Protein AF-0000000084930294 (afdb_homodimer)

Secondary structure (DSSP, 8-state):
--HHHHHHHHHHHHHHHHHHHHH-TT--HHHHHHHTTS-HHHHHHH-SSHHHHHHHHHHHHHHHHHHHHHHHHT-S-HHHHHHHHHHHHHHHHTSSTTHHHHHHHHTT-TTSHHHHHHHHHHHHHHHHHHHHHHTT-S-TT--HHHHHHHHHHHHHHHHH-TT-TTHHHHHHHHHHH-S--/--HHHHHHHHHHHHHHHHHHHHH-TT--HHHHHHHTTS-HHHHHHH-SSHHHHHHHHHHHHHHHHHHHHHHHTT-S-HHHHHHHHHHHHHHHHTSSTTHHHHHHHHTT-TTSHHHHHHHHHHHHHHHHHHHHHHTT-S-TT--HHHHHHHHHHHHHHHHH-TT-TTHHHHHHHHHHH-S--

Foldseek 3Di:
DPPVLVLLLVLLLVLQLVQQLVPFLPGDSQVSCVSSVHGSVSVCVNPVDSVSSVVVNLLVLLVVLLVLLVVLLPDPQLVVSLLVSLVSLLVSCLSGPPSLVVCLVCLPPCPDPSNVSCVSVQVSNVSSVVVCVVVVNDDPPDHSSVSSNVSSVLSNVCVVPVVDPCSSVVSSVCVVVDDDD/DPPVLVLLLVLLLVLQLVQQLVPFLPGDSQVSCVSSVHGSVSVCVNPVDSVSSVVVNLLVLLVVLLVLLVVLLPDPQLVVSLLVSLVSLLVSCSSGPPSLVVCLVCLPPCPDPSNVSCVSVQVSNVSSVVVCVVVVNDDPPDHSSVSSNVSSVLSNVCVVVVVDPCSSVVSSVCVVVDDDD

Organism: Streptomyces venezuelae (strain ATCC 10712 / CBS 650.69 / DSM 40230 / JCM 4526 / NBRC 13096 / PD 04745) (NCBI:txid953739)

Nearest PDB structures (foldseek):
  2rek-assembly1_B-2  TM=8.440E-01  e=1.410E-10  Streptomyces coelicolor A3(2)
  2rek-assembly1_A  TM=8.137E-01  e=3.028E-10  Streptomyces coelicolor A3(2)
  5ovy-assembly1_A  TM=8.316E-01  e=4.760E-07  Mycobacteroides abscessus 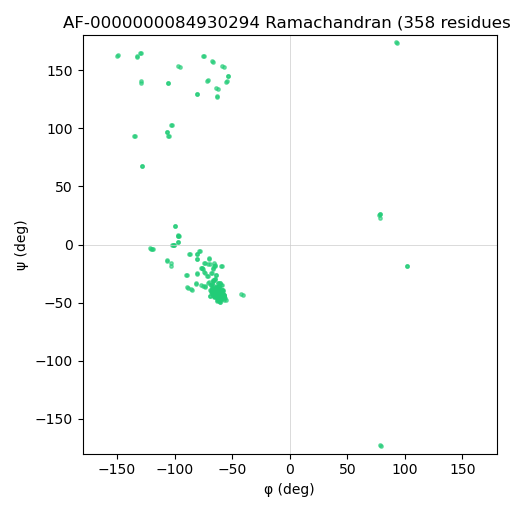ATCC 19977
  2q24-assembly1_B  TM=7.542E-01  e=3.931E-07  Streptomyces coelicolor A3(2)
  2qwt-assembly1_A  TM=7.162E-01  e=1.730E-06  Mycolicibacterium vanbaalenii PYR-1

Radius of gyration: 23.29 Å; Cα contacts (8 Å, |Δi|>4): 435; chains: 2; bounding box: 54×66×54 Å

pLDDT: mean 92.52, std 5.7, range [59.5, 98.19]

Sequence (362 aa):
MRADARRNHERLLTEARATFAAQGADAPLEEIARRAGVGIGTLYRHFPTRAELLNAVFQEALTELLDRSGELAEAAEPCRALVEWLRALVAHAGEYRGLAHALMSASYDRSSALAQCSEPLRAAGERLLGRAREAGQVRADVSIGDLMQLTNAIALAAEQCPEDEELADRLLALTLRGIKDMRADARRNHERLLTEARATFAAQGADAPLEEIARRAGVGIGTLYRHFPTRAELLNAVFQEALTELLDRSGELAEAAEPCRALVEWLRALVAHAGEYRGLAHALMSASYDRSSALAQCSEPLRAAGERLLGRAREAGQVRADVSIGDLMQLTNAIALAAEQCPEDEELADRLLALTLRGIKD

Solvent-accessible surface area (backbone atoms only — not comparable to full-atom values): 18656 Å² total; per-residue (Å²): 127,58,73,67,53,53,51,49,51,51,37,38,45,55,33,38,43,54,43,20,51,74,61,22,70,78,46,62,65,60,56,30,19,51,74,43,71,44,53,58,66,58,46,38,72,78,30,77,40,71,68,53,43,52,49,50,42,48,50,52,54,47,51,55,50,49,55,49,46,59,56,37,64,68,44,91,51,37,54,61,29,39,52,52,50,49,54,49,49,23,52,58,28,47,48,29,60,64,43,11,57,53,49,45,42,19,69,78,33,72,84,33,67,68,25,54,69,42,44,64,52,50,53,48,43,44,53,29,50,49,48,11,36,73,69,68,52,34,45,87,84,68,48,60,68,57,53,52,44,49,32,19,26,39,21,40,51,29,65,53,35,72,87,44,84,56,45,43,58,52,51,49,49,39,31,46,53,20,43,44,122,128,57,72,67,52,53,52,50,52,51,38,38,43,56,33,38,45,54,44,20,51,74,61,20,70,78,46,62,63,58,57,30,18,51,74,44,71,44,54,58,66,58,45,40,73,78,31,77,40,70,66,52,43,53,50,50,41,49,50,52,54,48,51,54,50,49,54,49,44,60,56,38,65,68,44,89,52,36,55,60,31,38,52,52,48,50,54,50,47,23,51,58,27,49,48,30,61,64,44,11,57,52,48,44,45,19,70,78,33,72,84,33,68,68,25,54,68,41,44,66,53,51,53,48,43,45,52,28,50,48,48,12,38,73,71,69,53,34,46,88,86,68,48,60,67,57,52,52,46,48,32,20,26,38,21,41,51,29,65,53,35,73,89,44,82,55,46,42,60,51,52,50,50,41,30,47,53,20,44,46,123

InterPro domains:
  IPR001647 DNA-binding HTH domain, TetR-type [PF00440] (12-57)
  IPR001647 DNA-binding HTH domain, TetR-type [PR00455] (12-25)
  IPR001647 DNA-binding HTH domain, TetR-type [PR00455] (32-55)
  IPR001647 DNA-binding HTH domain, TetR-type [PS50977] (6-65)
  IPR009057 Homedomain-like superfamily [SSF46689] (1-71)
  IPR036271 Tetracyclin repressor-like, C-terminal domain superfamily [SSF48498] (77-180)
  IPR049445 Transcriptional regulator SbtR-like, C-terminal domain [PF21597] (77-180)
  IPR050109 HTH-type, TetR-like transcriptional regulator [PTHR30055] (3-161)

Structure (mmCIF, N/CA/C/O backbone):
data_AF-0000000084930294-model_v1
#
loop_
_entity.id
_entity.type
_entity.pdbx_description
1 polymer 'Transcriptional regulator, TetR family'
#
loop_
_atom_site.group_PDB
_atom_site.id
_atom_site.type_symbol
_atom_site.label_atom_id
_atom_site.label_alt_id
_atom_site.label_comp_id
_atom_site.label_asym_id
_atom_site.label_entity_id
_atom_site.label_seq_id
_atom_site.pdbx_PDB_ins_code
_atom_site.Cartn_x
_atom_site.Cartn_y
_atom_site.Cartn_z
_atom_site.occupancy
_atom_site.B_iso_or_equiv
_atom_site.auth_seq_id
_atom_site.auth_comp_id
_atom_site.auth_asym_id
_atom_site.auth_atom_id
_atom_site.pdbx_PDB_model_num
ATOM 1 N N . MET A 1 1 ? -15.508 32.812 19.062 1 59.5 1 MET A N 1
ATOM 2 C CA . MET A 1 1 ? -15.781 31.625 19.859 1 59.5 1 MET A CA 1
ATOM 3 C C . MET A 1 1 ? -15.445 31.859 21.328 1 59.5 1 MET A C 1
ATOM 5 O O . MET A 1 1 ? -14.445 32.5 21.641 1 59.5 1 MET A O 1
ATOM 9 N N . ARG A 1 2 ? -16.328 31.703 22.328 1 74.25 2 ARG A N 1
ATOM 10 C CA . ARG A 1 2 ? -16.078 31.875 23.766 1 74.25 2 ARG A CA 1
ATOM 11 C C . ARG A 1 2 ? -14.914 31 24.219 1 74.25 2 ARG A C 1
ATOM 13 O O . ARG A 1 2 ? -14.609 29.984 23.594 1 74.25 2 ARG A O 1
ATOM 20 N N . ALA A 1 3 ? -14.062 31.484 25.078 1 83.62 3 ALA A N 1
ATOM 21 C CA . ALA A 1 3 ? -12.898 30.781 25.625 1 83.62 3 ALA A CA 1
ATOM 22 C C . ALA A 1 3 ? -13.227 29.328 25.938 1 83.62 3 ALA A C 1
ATOM 24 O O . ALA A 1 3 ? -12.414 28.438 25.688 1 83.62 3 ALA A O 1
ATOM 25 N N . ASP A 1 4 ? -14.312 29.109 26.5 1 84.25 4 ASP A N 1
ATOM 26 C CA . ASP A 1 4 ? -14.758 27.766 26.828 1 84.25 4 ASP A CA 1
ATOM 27 C C . ASP A 1 4 ? -14.992 26.922 25.578 1 84.25 4 ASP A C 1
ATOM 29 O O . ASP A 1 4 ? -14.68 25.734 25.547 1 84.25 4 ASP A O 1
ATOM 33 N N . ALA A 1 5 ? -15.5 27.625 24.609 1 85.56 5 ALA A N 1
ATOM 34 C CA . ALA A 1 5 ? -15.758 26.938 23.344 1 85.56 5 ALA A CA 1
ATOM 35 C C . ALA A 1 5 ? -14.453 26.484 22.703 1 85.56 5 ALA A C 1
ATOM 37 O O . ALA A 1 5 ? -14.367 25.375 22.172 1 85.56 5 ALA A O 1
ATOM 38 N N . ARG A 1 6 ? -13.492 27.234 22.75 1 89.06 6 ARG A N 1
ATOM 39 C CA . ARG A 1 6 ? -12.188 26.891 22.188 1 89.06 6 ARG A CA 1
ATOM 40 C C . ARG A 1 6 ? -11.539 25.75 22.969 1 89.06 6 ARG A C 1
ATOM 42 O O . ARG A 1 6 ? -10.945 24.844 22.375 1 89.06 6 ARG A O 1
ATOM 49 N N . ARG A 1 7 ? -11.68 25.797 24.219 1 91.06 7 ARG A N 1
ATOM 50 C CA . ARG A 1 7 ? -11.125 24.75 25.047 1 91.06 7 ARG A CA 1
ATOM 51 C C . ARG A 1 7 ? -11.797 23.406 24.766 1 91.06 7 ARG A C 1
ATOM 53 O O . ARG A 1 7 ? -11.125 22.375 24.672 1 91.06 7 ARG A O 1
ATOM 60 N N . ASN A 1 8 ? -13.102 23.422 24.641 1 92.56 8 ASN A N 1
ATOM 61 C CA . ASN A 1 8 ? -13.836 22.203 24.312 1 92.56 8 ASN A CA 1
ATOM 62 C C . ASN A 1 8 ? -13.445 21.656 22.938 1 92.56 8 ASN A C 1
ATOM 64 O O . ASN A 1 8 ? -13.297 20.438 22.766 1 92.56 8 ASN A O 1
ATOM 68 N N . HIS A 1 9 ? -13.328 22.562 22.016 1 94.5 9 HIS A N 1
ATOM 69 C CA . HIS A 1 9 ? -12.906 22.172 20.688 1 94.5 9 HIS A CA 1
ATOM 70 C C . HIS A 1 9 ? -11.57 21.438 20.719 1 94.5 9 HIS A C 1
ATOM 72 O O . HIS A 1 9 ? -11.438 20.359 20.125 1 94.5 9 HIS A O 1
ATOM 78 N N . GLU A 1 10 ? -10.625 21.953 21.438 1 94.5 10 GLU A N 1
ATOM 79 C CA . GLU A 1 10 ? -9.289 21.359 21.516 1 94.5 10 GLU A CA 1
ATOM 80 C C . GLU A 1 10 ? -9.336 20.016 22.234 1 94.5 10 GLU A C 1
ATOM 82 O O . GLU A 1 10 ? -8.664 19.062 21.812 1 94.5 10 GLU A O 1
ATOM 87 N N . ARG A 1 11 ? -10.062 19.969 23.234 1 95.12 11 ARG A N 1
ATOM 88 C CA . ARG A 1 11 ? -10.203 18.719 23.984 1 95.12 11 ARG A CA 1
ATOM 89 C C . ARG A 1 11 ? -10.836 17.641 23.109 1 95.12 11 ARG A C 1
ATOM 91 O O . ARG A 1 11 ? -10.398 16.484 23.125 1 95.12 11 ARG A O 1
ATOM 98 N N . LEU A 1 12 ? -11.859 18.062 22.406 1 96.62 12 LEU A N 1
ATOM 99 C CA . LEU A 1 12 ? -12.531 17.125 21.516 1 96.62 12 LEU A CA 1
ATOM 100 C C . LEU A 1 12 ? -11.57 16.594 20.453 1 96.62 12 LEU A C 1
ATOM 102 O O . LEU A 1 12 ? -11.539 15.398 20.188 1 96.62 12 LEU A O 1
ATOM 106 N N . LEU A 1 13 ? -10.797 17.469 19.953 1 95.31 13 LEU A N 1
ATOM 107 C CA . LEU A 1 13 ? -9.844 17.078 18.922 1 95.31 13 LEU A CA 1
ATOM 108 C C . LEU A 1 13 ? -8.789 16.141 19.484 1 95.31 13 LEU A C 1
ATOM 110 O O . LEU A 1 13 ? -8.453 15.133 18.859 1 95.31 13 LEU A O 1
ATOM 114 N N . THR A 1 14 ? -8.289 16.438 20.625 1 95.25 14 THR A N 1
ATOM 115 C CA . THR A 1 14 ? -7.266 15.609 21.266 1 95.25 14 THR A CA 1
ATOM 116 C C . THR A 1 14 ? -7.805 14.211 21.562 1 95.25 14 THR A C 1
ATOM 118 O O . THR A 1 14 ? -7.156 13.211 21.219 1 95.25 14 THR A O 1
ATOM 121 N N . GLU A 1 15 ? -9 14.117 22.047 1 96.56 15 GLU A N 1
ATOM 122 C CA . GLU A 1 15 ? -9.609 12.828 22.375 1 96.56 15 GLU A CA 1
ATOM 123 C C . GLU A 1 15 ? -10.008 12.07 21.109 1 96.56 15 GLU A C 1
ATOM 125 O O . GLU A 1 15 ? -9.945 10.836 21.078 1 96.56 15 GLU A O 1
ATOM 130 N N . ALA A 1 16 ? -10.445 12.82 20.141 1 96.25 16 ALA A N 1
ATOM 131 C CA . ALA A 1 16 ? -10.781 12.195 18.859 1 96.25 16 ALA A CA 1
ATOM 132 C C . ALA A 1 16 ? -9.555 11.523 18.25 1 96.25 16 ALA A C 1
ATOM 134 O O . ALA A 1 16 ? -9.625 10.367 17.812 1 96.25 16 ALA A O 1
ATOM 135 N N . ARG A 1 17 ? -8.492 12.227 18.234 1 92.19 17 ARG A N 1
ATOM 136 C CA . ARG A 1 17 ? -7.254 11.68 17.688 1 92.19 17 ARG A CA 1
ATOM 137 C C . ARG A 1 17 ? -6.859 10.398 18.406 1 92.19 17 ARG A C 1
ATOM 139 O O . ARG A 1 17 ? -6.559 9.383 17.766 1 92.19 17 ARG A O 1
ATOM 146 N N . ALA A 1 18 ? -6.902 10.461 19.656 1 92.19 18 ALA A N 1
ATOM 147 C CA . ALA A 1 18 ? -6.535 9.297 20.469 1 92.19 18 ALA A CA 1
ATOM 148 C C . ALA A 1 18 ? -7.484 8.133 20.219 1 92.19 18 ALA A C 1
ATOM 150 O O . ALA A 1 18 ? -7.051 6.992 20.062 1 92.19 18 ALA A O 1
ATOM 151 N N . THR A 1 19 ? -8.75 8.391 20.156 1 93.88 19 THR A N 1
ATOM 152 C CA . THR A 1 19 ? -9.766 7.355 19.984 1 93.88 19 THR A CA 1
ATOM 153 C C . THR A 1 19 ? -9.695 6.75 18.594 1 93.88 19 THR A C 1
ATOM 155 O O . THR A 1 19 ? -9.719 5.527 18.438 1 93.88 19 THR A O 1
ATOM 158 N N . PHE A 1 20 ? -9.555 7.582 17.609 1 90.88 20 PHE A N 1
ATOM 159 C CA . PHE A 1 20 ? -9.469 7.094 16.234 1 90.88 20 PHE A CA 1
ATOM 160 C C . PHE A 1 20 ? -8.195 6.285 16.031 1 90.88 20 PHE A C 1
ATOM 162 O O . PHE A 1 20 ? -8.188 5.297 15.289 1 90.88 20 PHE A O 1
ATOM 169 N N . ALA A 1 21 ? -7.152 6.719 16.594 1 84.06 21 ALA A N 1
ATOM 170 C CA . ALA A 1 21 ? -5.895 5.98 16.5 1 84.06 21 ALA A CA 1
ATOM 171 C C . ALA A 1 21 ? -6.027 4.594 17.125 1 84.06 21 ALA A C 1
ATOM 173 O O . ALA A 1 21 ? -5.512 3.611 16.594 1 84.06 21 ALA A O 1
ATOM 174 N N . ALA A 1 22 ? -6.785 4.492 18.188 1 83.88 22 ALA A N 1
ATOM 175 C CA . ALA A 1 22 ? -6.887 3.258 18.969 1 83.88 22 ALA A CA 1
ATOM 176 C C . ALA A 1 22 ? -7.988 2.355 18.422 1 83.88 22 ALA A C 1
ATOM 178 O O . ALA A 1 22 ? -7.832 1.132 18.375 1 83.88 22 ALA A O 1
ATOM 179 N N . GLN A 1 23 ? -9.07 2.998 17.984 1 86.44 23 GLN A N 1
ATOM 180 C CA . GLN A 1 23 ? -10.258 2.203 17.703 1 86.44 23 GLN A CA 1
ATOM 181 C C . GLN A 1 23 ? -10.664 2.311 16.234 1 86.44 23 GLN A C 1
ATOM 183 O O . GLN A 1 23 ? -11.555 1.591 15.781 1 86.44 23 GLN A O 1
ATOM 188 N N . GLY A 1 24 ? -9.953 3.129 15.547 1 87 24 GLY A N 1
ATOM 189 C CA . GLY A 1 24 ? -10.281 3.299 14.141 1 87 24 GLY A CA 1
ATOM 190 C C . GLY A 1 24 ? -11.234 4.453 13.883 1 87 24 GLY A C 1
ATOM 191 O O . GLY A 1 24 ? -11.766 5.047 14.82 1 87 24 GLY A O 1
ATOM 192 N N . ALA A 1 25 ? -11.484 4.758 12.586 1 87.88 25 ALA A N 1
ATOM 193 C CA . ALA A 1 25 ? -12.266 5.918 12.156 1 87.88 25 ALA A CA 1
ATOM 194 C C . ALA A 1 25 ? -13.734 5.746 12.508 1 87.88 25 ALA A C 1
ATOM 196 O O . ALA A 1 25 ? -14.484 6.723 12.562 1 87.88 25 ALA A O 1
ATOM 197 N N . ASP A 1 26 ? -14.125 4.539 12.789 1 89.5 26 ASP A N 1
ATOM 198 C CA . ASP A 1 26 ? -15.531 4.27 13.062 1 89.5 26 ASP A CA 1
ATOM 199 C C . ASP A 1 26 ? -15.812 4.254 14.562 1 89.5 26 ASP A C 1
ATOM 201 O O . ASP A 1 26 ? -16.906 3.904 14.992 1 89.5 26 ASP A O 1
ATOM 205 N N . ALA A 1 27 ? -14.867 4.602 15.297 1 92.62 27 ALA A N 1
ATOM 206 C CA . ALA A 1 27 ? -15.055 4.637 16.75 1 92.62 27 ALA A CA 1
ATOM 207 C C . ALA A 1 27 ? -16.266 5.492 17.125 1 92.62 27 ALA A C 1
ATOM 209 O O . ALA A 1 27 ? -16.562 6.484 16.453 1 92.62 27 ALA A O 1
ATOM 210 N N . PRO A 1 28 ? -17 5.121 18.172 1 95.06 28 PRO A N 1
ATOM 211 C CA . PRO A 1 28 ? -18.203 5.859 18.578 1 95.06 28 PRO A CA 1
ATOM 212 C C . PRO A 1 28 ? -17.906 7.293 19 1 95.06 28 PRO A C 1
ATOM 214 O O . PRO A 1 28 ? -17.031 7.523 19.844 1 95.06 28 PRO A O 1
ATOM 217 N N . LEU A 1 29 ? -18.688 8.172 18.5 1 97.19 29 LEU A N 1
ATOM 218 C CA . LEU A 1 29 ? -18.516 9.594 18.797 1 97.19 29 LEU A CA 1
ATOM 219 C C . LEU A 1 29 ? -18.906 9.898 20.234 1 97.19 29 LEU A C 1
ATOM 221 O O . LEU A 1 29 ? -18.328 10.789 20.859 1 97.19 29 LEU A O 1
ATOM 225 N N . GLU A 1 30 ? -19.797 9.102 20.781 1 97.25 30 GLU A N 1
ATOM 226 C CA . GLU A 1 30 ? -20.188 9.258 22.172 1 97.25 30 GLU A CA 1
ATOM 227 C C . GLU A 1 30 ? -19 9.039 23.109 1 97.25 30 GLU A C 1
ATOM 229 O O . GLU A 1 30 ? -18.891 9.703 24.141 1 97.25 30 GLU A O 1
ATOM 234 N N . GLU A 1 31 ? -18.188 8.156 22.781 1 96.94 31 GLU A N 1
ATOM 235 C CA . GLU A 1 31 ? -17 7.883 23.578 1 96.94 31 GLU A CA 1
ATOM 236 C C . GLU A 1 31 ? -16.031 9.055 23.547 1 96.94 31 GLU A C 1
ATOM 238 O O . GLU A 1 31 ? -15.438 9.398 24.578 1 96.94 31 GLU A O 1
ATOM 243 N N . ILE A 1 32 ? -15.867 9.633 22.406 1 97.5 32 ILE A N 1
ATOM 244 C CA . ILE A 1 32 ? -15 10.797 22.25 1 97.5 32 ILE A CA 1
ATOM 245 C C . ILE A 1 32 ? -15.516 11.945 23.125 1 97.5 32 ILE A C 1
ATOM 247 O O . ILE A 1 32 ? -14.75 12.57 23.859 1 97.5 32 ILE A O 1
ATOM 251 N N . ALA A 1 33 ? -16.812 12.164 23.031 1 97.94 33 ALA A N 1
ATOM 252 C CA . ALA A 1 33 ? -17.422 13.219 23.828 1 97.94 33 ALA A CA 1
ATOM 253 C C . ALA A 1 33 ? -17.219 12.969 25.328 1 97.94 33 ALA A C 1
ATOM 255 O O . ALA A 1 33 ? -16.812 13.867 26.062 1 97.94 33 ALA A O 1
ATOM 256 N N . ARG A 1 34 ? -17.453 11.75 25.734 1 97.62 34 ARG A N 1
ATOM 257 C CA . ARG A 1 34 ? -17.312 11.367 27.141 1 97.62 34 ARG A CA 1
ATOM 258 C C . ARG A 1 34 ? -15.891 11.578 27.625 1 97.62 34 ARG A C 1
ATOM 260 O O . ARG A 1 34 ? -15.664 12.18 28.672 1 97.62 34 ARG A O 1
ATOM 267 N N . ARG A 1 35 ? -14.938 11.188 26.891 1 96.94 35 ARG A N 1
ATOM 268 C CA . ARG A 1 35 ? -13.531 11.312 27.25 1 96.94 35 ARG A CA 1
ATOM 269 C C . ARG A 1 35 ? -13.109 12.781 27.297 1 96.94 35 ARG A C 1
ATOM 271 O O . ARG A 1 35 ? -12.234 13.156 28.078 1 96.94 35 ARG A O 1
ATOM 278 N N . ALA A 1 36 ? -13.773 13.562 26.453 1 97.06 36 ALA A N 1
ATOM 279 C CA . ALA A 1 36 ? -13.477 14.992 26.406 1 97.06 36 ALA A CA 1
ATOM 280 C C . ALA A 1 36 ? -14.188 15.734 27.547 1 97.06 36 ALA A C 1
ATOM 282 O O . ALA A 1 36 ? -13.977 16.938 27.734 1 97.06 36 ALA A O 1
ATOM 283 N N . GLY A 1 37 ? -15.039 15 28.219 1 96.94 37 GLY A N 1
ATOM 284 C CA . GLY A 1 37 ? -15.727 15.594 29.344 1 96.94 37 GLY A CA 1
ATOM 285 C C . GLY A 1 37 ? -16.891 16.484 28.938 1 96.94 37 GLY A C 1
ATOM 286 O O . GLY A 1 37 ? -17.203 17.453 29.625 1 96.94 37 GLY A O 1
ATOM 287 N N . VAL A 1 38 ? -17.406 16.25 27.781 1 96.94 38 VAL A N 1
ATOM 288 C CA . VAL A 1 38 ? -18.531 17.062 27.312 1 96.94 38 VAL A CA 1
ATOM 289 C C . VAL A 1 38 ? -19.656 16.141 26.844 1 96.94 38 VAL A C 1
ATOM 291 O O . VAL A 1 38 ? -19.484 14.938 26.719 1 96.94 38 VAL A O 1
ATOM 294 N N . GLY A 1 39 ? -20.844 16.688 26.688 1 95.69 39 GLY A N 1
ATOM 295 C CA . GLY A 1 39 ? -21.969 15.953 26.125 1 95.69 39 GLY A CA 1
ATOM 296 C C . GLY A 1 39 ? -21.859 15.75 24.625 1 95.69 39 GLY A C 1
ATOM 297 O O . GLY A 1 39 ? -21.125 16.484 23.953 1 95.69 39 GLY A O 1
ATOM 298 N N . ILE A 1 40 ? -22.641 14.789 24.125 1 96.88 40 ILE A N 1
ATOM 299 C CA . ILE A 1 40 ? -22.625 14.461 22.703 1 96.88 40 ILE A CA 1
ATOM 300 C C . ILE A 1 40 ? -23.141 15.656 21.906 1 96.88 40 ILE A C 1
ATOM 302 O O . ILE A 1 40 ? -22.703 15.883 20.766 1 96.88 40 ILE A O 1
ATOM 306 N N . GLY A 1 41 ? -23.984 16.406 22.484 1 96.5 41 GLY A N 1
ATOM 307 C CA . GLY A 1 41 ? -24.484 17.609 21.828 1 96.5 41 GLY A CA 1
ATOM 308 C C . GLY A 1 41 ? -23.406 18.641 21.578 1 96.5 41 GLY A C 1
ATOM 309 O O . GLY A 1 41 ? -23.391 19.297 20.531 1 96.5 41 GLY A O 1
ATOM 310 N N . THR A 1 42 ? -22.562 18.812 22.531 1 96.31 42 THR A N 1
ATOM 311 C CA . THR A 1 42 ? -21.438 19.734 22.391 1 96.31 42 THR A CA 1
ATOM 312 C C . THR A 1 42 ? -20.531 19.312 21.25 1 96.31 42 THR A C 1
ATOM 314 O O . THR A 1 42 ? -20.078 20.141 20.469 1 96.31 42 THR A O 1
ATOM 317 N N . LEU A 1 43 ? -20.25 18 21.078 1 97.44 43 LEU A N 1
ATOM 318 C CA . LEU A 1 43 ? -19.453 17.5 19.969 1 97.44 43 LEU A CA 1
ATOM 319 C C . LEU A 1 43 ? -20.062 17.875 18.625 1 97.44 43 LEU A C 1
ATOM 321 O O . LEU A 1 43 ? -19.391 18.406 17.75 1 97.44 43 LEU A O 1
ATOM 325 N N . TYR A 1 44 ? -21.406 17.719 18.5 1 96.75 44 TYR A N 1
ATOM 326 C CA . TYR A 1 44 ? -22.062 17.938 17.219 1 96.75 44 TYR A CA 1
ATOM 327 C C . TYR A 1 44 ? -22.156 19.422 16.906 1 96.75 44 TYR A C 1
ATOM 329 O O . TYR A 1 44 ? -22.25 19.812 15.742 1 96.75 44 TYR A O 1
ATOM 337 N N . ARG A 1 45 ? -22.125 20.281 17.953 1 95.94 45 ARG A N 1
ATOM 338 C CA . ARG A 1 45 ? -22.078 21.734 17.734 1 95.94 45 ARG A CA 1
ATOM 339 C C . ARG A 1 45 ? -20.75 22.141 17.094 1 95.94 45 ARG A C 1
ATOM 341 O O . ARG A 1 45 ? -20.719 23.031 16.234 1 95.94 45 ARG A O 1
ATOM 348 N N . HIS A 1 46 ? -19.703 21.5 17.516 1 96.25 46 HIS A N 1
ATOM 349 C CA . HIS A 1 46 ? -18.391 21.812 17 1 96.25 46 HIS A CA 1
ATOM 350 C C . HIS A 1 46 ? -18.094 21.078 15.695 1 96.25 46 HIS A C 1
ATOM 352 O O . HIS A 1 46 ? -17.484 21.625 14.781 1 96.25 46 HIS A O 1
ATOM 358 N N . PHE A 1 47 ? -18.547 19.812 15.656 1 97.06 47 PHE A N 1
ATOM 359 C CA . PHE A 1 47 ? -18.344 18.938 14.508 1 97.06 47 PHE A CA 1
ATOM 360 C C . PHE A 1 47 ? -19.625 18.203 14.141 1 97.06 47 PHE A C 1
ATOM 362 O O . PHE A 1 47 ? -19.875 17.078 14.586 1 97.06 47 PHE A O 1
ATOM 369 N N . PRO A 1 48 ? -20.328 18.75 13.273 1 96.31 48 PRO A N 1
ATOM 370 C CA . PRO A 1 48 ? -21.688 18.266 12.969 1 96.31 48 PRO A CA 1
ATOM 371 C C . PRO A 1 48 ? -21.688 16.844 12.406 1 96.31 48 PRO A C 1
ATOM 373 O O . PRO A 1 48 ? -22.688 16.141 12.516 1 96.31 48 PRO A O 1
ATOM 376 N N . THR A 1 49 ? -20.531 16.453 11.742 1 95.38 49 THR A N 1
ATOM 377 C CA . THR A 1 49 ? -20.453 15.109 11.188 1 95.38 49 THR A CA 1
ATOM 378 C C . THR A 1 49 ? -19.141 14.445 11.555 1 95.38 49 THR A C 1
ATOM 380 O O . THR A 1 49 ? -18.156 15.125 11.891 1 95.38 49 THR A O 1
ATOM 383 N N . ARG A 1 50 ? -19.141 13.133 11.438 1 93.69 50 ARG A N 1
ATOM 384 C CA . ARG A 1 50 ? -17.906 12.367 11.625 1 93.69 50 ARG A CA 1
ATOM 385 C C . ARG A 1 50 ? -16.828 12.828 10.648 1 93.69 50 ARG A C 1
ATOM 387 O O . ARG A 1 50 ? -15.664 12.969 11.031 1 93.69 50 ARG A O 1
ATOM 394 N N . ALA A 1 51 ? -17.266 13.094 9.445 1 90.25 51 ALA A N 1
ATOM 395 C CA . ALA A 1 51 ? -16.328 13.516 8.406 1 90.25 51 ALA A CA 1
ATOM 396 C C . ALA A 1 51 ? -15.641 14.82 8.789 1 90.25 51 ALA A C 1
ATOM 398 O O . ALA A 1 51 ? -14.438 14.977 8.57 1 90.25 51 ALA A O 1
ATOM 399 N N . GLU A 1 52 ? -16.359 15.68 9.352 1 93 52 GLU A N 1
ATOM 400 C CA . GLU A 1 52 ? -15.789 16.969 9.75 1 93 52 GLU A CA 1
ATOM 401 C C . GLU A 1 52 ? -14.805 16.797 10.906 1 93 52 GLU A C 1
ATOM 403 O O . GLU A 1 52 ? -13.773 17.469 10.945 1 93 52 GLU A O 1
ATOM 408 N N . LEU A 1 53 ? -15.172 15.906 11.82 1 94.62 53 LEU A N 1
ATOM 409 C CA . LEU A 1 53 ? -14.273 15.633 12.938 1 94.62 53 LEU A CA 1
ATOM 410 C C . LEU A 1 53 ? -12.992 14.969 12.445 1 94.62 53 LEU A C 1
ATOM 412 O O . LEU A 1 53 ? -11.891 15.375 12.836 1 94.62 53 LEU A O 1
ATOM 416 N N . LEU A 1 54 ? -13.07 14.016 11.562 1 91.75 54 LEU A N 1
ATOM 417 C CA . LEU A 1 54 ? -11.914 13.328 11 1 91.75 54 LEU A CA 1
ATOM 418 C C . LEU A 1 54 ? -11.023 14.305 10.242 1 91.75 54 LEU A C 1
ATOM 420 O O . LEU A 1 54 ? -9.797 14.25 10.352 1 91.75 54 LEU A O 1
ATOM 424 N N . ASN A 1 55 ? -11.688 15.164 9.508 1 89.81 55 ASN A N 1
ATOM 425 C CA . ASN A 1 55 ? -10.938 16.172 8.773 1 89.81 55 ASN A CA 1
ATOM 426 C C . ASN A 1 55 ? -10.156 17.094 9.711 1 89.81 55 ASN A C 1
ATOM 428 O O . ASN A 1 55 ? -9.016 17.453 9.43 1 89.81 55 ASN A O 1
ATOM 432 N N . ALA A 1 56 ? -10.781 17.438 10.773 1 92.69 56 ALA A N 1
ATOM 433 C CA . ALA A 1 56 ? -10.117 18.297 11.742 1 92.69 56 ALA A CA 1
ATOM 434 C C . ALA A 1 56 ? -8.914 17.594 12.359 1 92.69 56 ALA A C 1
ATOM 436 O O . ALA A 1 56 ? -7.848 18.203 12.523 1 92.69 56 ALA A O 1
ATOM 437 N N . VAL A 1 57 ? -9.07 16.359 12.727 1 92.62 57 VAL A N 1
ATOM 438 C CA . VAL A 1 57 ? -7.973 15.555 13.266 1 92.62 57 VAL A CA 1
ATOM 439 C C . VAL A 1 57 ? -6.844 15.477 12.242 1 92.62 57 VAL A C 1
ATOM 441 O O . VAL A 1 57 ? -5.676 15.68 12.578 1 92.62 57 VAL A O 1
ATOM 444 N N . PHE A 1 58 ? -7.195 15.242 11.047 1 91.75 58 PHE A N 1
ATOM 445 C CA . PHE A 1 58 ? -6.23 15.164 9.961 1 91.75 58 PHE A CA 1
ATOM 446 C C . PHE A 1 58 ? -5.48 16.484 9.805 1 91.75 58 PHE A C 1
ATOM 448 O O . PHE A 1 58 ? -4.254 16.484 9.688 1 91.75 58 PHE A O 1
ATOM 455 N N . GLN A 1 59 ? -6.203 17.562 9.82 1 92.19 59 GLN A N 1
ATOM 456 C CA . GLN A 1 59 ? -5.598 18.875 9.609 1 92.19 59 GLN A CA 1
ATOM 457 C C . GLN A 1 59 ? -4.609 19.219 10.727 1 92.19 59 GLN A C 1
ATOM 459 O O . GLN A 1 59 ? -3.555 19.797 10.477 1 92.19 59 GLN A O 1
ATOM 464 N N . GLU A 1 60 ? -4.973 18.875 11.875 1 92 60 GLU A N 1
ATOM 465 C CA . GLU A 1 60 ? -4.059 19.094 12.992 1 92 60 GLU A CA 1
ATOM 466 C C . GLU A 1 60 ? -2.766 18.312 12.82 1 92 60 GLU A C 1
ATOM 468 O O . GLU A 1 60 ? -1.672 18.859 12.977 1 92 60 GLU A O 1
ATOM 473 N N . ALA A 1 61 ? -2.877 17.047 12.5 1 92.44 61 ALA A N 1
ATOM 474 C CA . ALA A 1 61 ? -1.706 16.203 12.289 1 92.44 61 ALA A CA 1
ATOM 475 C C . ALA A 1 61 ? -0.865 16.703 11.125 1 92.44 61 ALA A C 1
ATOM 477 O O . ALA A 1 61 ? 0.367 16.672 11.18 1 92.44 61 ALA A O 1
ATOM 478 N N . LEU A 1 62 ? -1.532 17.188 10.109 1 94.25 62 LEU A N 1
ATOM 479 C CA . LEU A 1 62 ? -0.86 17.75 8.938 1 94.25 62 LEU A CA 1
ATOM 480 C C . LEU A 1 62 ? -0.049 18.984 9.312 1 94.25 62 LEU A C 1
ATOM 482 O O . LEU A 1 62 ? 1.104 19.125 8.898 1 94.25 62 LEU A O 1
ATOM 486 N N . THR A 1 63 ? -0.708 19.844 10.086 1 94.56 63 THR A N 1
ATOM 487 C CA . THR A 1 63 ? -0.029 21.062 10.516 1 94.56 63 THR A CA 1
ATOM 488 C C . THR A 1 63 ? 1.222 20.719 11.32 1 94.56 63 THR A C 1
ATOM 490 O O . THR A 1 63 ? 2.283 21.312 11.109 1 94.56 63 THR A O 1
ATOM 493 N N . GLU A 1 64 ? 1.13 19.797 12.195 1 94.62 64 GLU A N 1
ATOM 494 C CA . GLU A 1 64 ? 2.275 19.344 12.984 1 94.62 64 GLU A CA 1
ATOM 495 C C . GLU A 1 64 ? 3.389 18.812 12.086 1 94.62 64 GLU A C 1
ATOM 497 O O . GLU A 1 64 ? 4.566 19.125 12.305 1 94.62 64 GLU A O 1
ATOM 502 N N . LEU A 1 65 ? 3.02 18.031 11.094 1 95.75 65 LEU A N 1
ATOM 503 C CA . LEU A 1 65 ? 4.008 17.469 10.188 1 95.75 65 LEU A CA 1
ATOM 504 C C . LEU A 1 65 ? 4.648 18.547 9.328 1 95.75 65 LEU A C 1
ATOM 506 O O . LEU A 1 65 ? 5.848 18.5 9.047 1 95.75 65 LEU A O 1
ATOM 510 N N . LEU A 1 66 ? 3.879 19.547 8.953 1 97 66 LEU A N 1
ATOM 511 C CA . LEU A 1 66 ? 4.422 20.656 8.18 1 97 66 LEU A CA 1
ATOM 512 C C . LEU A 1 66 ? 5.441 21.438 9 1 97 66 LEU A C 1
ATOM 514 O O . LEU A 1 66 ? 6.504 21.797 8.492 1 97 66 LEU A O 1
ATOM 518 N N . ASP A 1 67 ? 5.117 21.656 10.258 1 96.75 67 ASP A N 1
ATOM 519 C CA . ASP A 1 67 ? 6.059 22.328 11.148 1 96.75 67 ASP A CA 1
ATOM 520 C C . ASP A 1 67 ? 7.352 21.516 11.281 1 96.75 67 ASP A C 1
ATOM 522 O O . ASP A 1 67 ? 8.445 22.078 11.164 1 96.75 67 ASP A O 1
ATOM 526 N N . ARG A 1 68 ? 7.223 20.266 11.43 1 96.25 68 ARG A N 1
ATOM 527 C CA . ARG A 1 68 ? 8.375 19.391 11.523 1 96.25 68 ARG A CA 1
ATOM 528 C C . ARG A 1 68 ? 9.188 19.391 10.227 1 96.25 68 ARG A C 1
ATOM 530 O O . ARG A 1 68 ? 10.414 19.344 10.258 1 96.25 68 ARG A O 1
ATOM 537 N N . SER A 1 69 ? 8.516 19.438 9.133 1 97.12 69 SER A N 1
ATOM 538 C CA . SER A 1 69 ? 9.18 19.484 7.836 1 97.12 69 SER A CA 1
ATOM 539 C C . SER A 1 69 ? 10.062 20.734 7.715 1 97.12 69 SER A C 1
ATOM 541 O O . SER A 1 69 ? 11.172 20.656 7.188 1 97.12 69 SER A O 1
ATOM 543 N N . GLY A 1 70 ? 9.547 21.859 8.172 1 96.38 70 GLY A N 1
ATOM 544 C CA . GLY A 1 70 ? 10.336 23.078 8.172 1 96.38 70 GLY A CA 1
ATOM 545 C C . GLY A 1 70 ? 11.609 22.969 8.992 1 96.38 70 GLY A C 1
ATOM 546 O O . GLY A 1 70 ? 12.68 23.406 8.555 1 96.38 70 GLY A O 1
ATOM 547 N N . GLU A 1 71 ? 11.531 22.359 10.117 1 96.94 71 GLU A N 1
ATOM 548 C CA . GLU A 1 71 ? 12.68 22.141 10.992 1 96.94 71 GLU A CA 1
ATOM 549 C C . GLU A 1 71 ? 13.703 21.219 10.336 1 96.94 71 GLU A C 1
ATOM 551 O O . GLU A 1 71 ? 14.906 21.484 10.375 1 96.94 71 GLU A O 1
ATOM 556 N N . LEU A 1 72 ? 13.25 20.172 9.742 1 96.88 72 LEU A N 1
ATOM 557 C CA . LEU A 1 72 ? 14.117 19.188 9.109 1 96.88 72 LEU A CA 1
ATOM 558 C C . LEU A 1 72 ? 14.828 19.781 7.898 1 96.88 72 LEU A C 1
ATOM 560 O O . LEU A 1 72 ? 15.969 19.422 7.598 1 96.88 72 LEU A O 1
ATOM 564 N N . ALA A 1 73 ? 14.141 20.703 7.258 1 94.56 73 ALA A N 1
ATOM 565 C CA . ALA A 1 73 ? 14.719 21.344 6.078 1 94.56 73 ALA A CA 1
ATOM 566 C C . ALA A 1 73 ? 15.953 22.156 6.445 1 94.56 73 ALA A C 1
ATOM 568 O O . ALA A 1 73 ? 16.781 22.453 5.586 1 94.56 73 ALA A O 1
ATOM 569 N N . GLU A 1 74 ? 16.078 22.453 7.723 1 94.31 74 GLU A N 1
ATOM 570 C CA . GLU A 1 74 ? 17.203 23.266 8.188 1 94.31 74 GLU A CA 1
ATOM 571 C C . GLU A 1 74 ? 18.281 22.391 8.82 1 94.31 74 GLU A C 1
ATOM 573 O O . GLU A 1 74 ? 19.312 22.891 9.273 1 94.31 74 GLU A O 1
ATOM 578 N N . ALA A 1 75 ? 18.016 21.141 8.844 1 93.94 75 ALA A N 1
ATOM 579 C CA . ALA A 1 75 ? 18.938 20.219 9.492 1 93.94 75 ALA A CA 1
ATOM 580 C C . ALA A 1 75 ? 20.266 20.141 8.719 1 93.94 75 ALA A C 1
ATOM 582 O O . ALA A 1 75 ? 20.281 20.328 7.504 1 93.94 75 ALA A O 1
ATOM 583 N N . ALA A 1 76 ? 21.281 19.75 9.352 1 93.38 76 ALA A N 1
ATOM 584 C CA . ALA A 1 76 ? 22.641 19.75 8.789 1 93.38 76 ALA A CA 1
ATOM 585 C C . ALA A 1 76 ? 22.844 18.578 7.828 1 93.38 76 ALA A C 1
ATOM 587 O O . ALA A 1 76 ? 23.578 18.688 6.852 1 93.38 76 ALA A O 1
ATOM 588 N N . GLU A 1 77 ? 22.25 17.469 8.102 1 96.31 77 GLU A N 1
ATOM 589 C CA . GLU A 1 77 ? 22.391 16.297 7.262 1 96.31 77 GLU A CA 1
ATOM 590 C C . GLU A 1 77 ? 21.172 16.078 6.375 1 96.31 77 GLU A C 1
ATOM 592 O O . GLU A 1 77 ? 20.172 15.492 6.812 1 96.31 77 GLU A O 1
ATOM 597 N N . PRO A 1 78 ? 21.266 16.406 5.16 1 95 78 PRO A N 1
ATOM 598 C CA . PRO A 1 78 ? 20.078 16.453 4.301 1 95 78 PRO A CA 1
ATOM 599 C C . PRO A 1 78 ? 19.438 15.094 4.098 1 95 78 PRO A C 1
ATOM 601 O O . PRO A 1 78 ? 18.203 14.969 4.137 1 95 78 PRO A O 1
ATOM 604 N N . CYS A 1 79 ? 20.219 14.07 3.863 1 94.62 79 CYS A N 1
ATOM 605 C CA . CYS A 1 79 ? 19.641 12.75 3.621 1 94.62 79 CYS A CA 1
ATOM 606 C C . CYS A 1 79 ? 18.984 12.203 4.883 1 94.62 79 CYS A C 1
ATOM 608 O O . CYS A 1 79 ? 17.906 11.609 4.824 1 94.62 79 CYS A O 1
ATOM 610 N N . ARG A 1 80 ? 19.609 12.398 5.973 1 95.38 80 ARG A N 1
ATOM 611 C CA . ARG A 1 80 ? 19.031 11.984 7.242 1 95.38 80 ARG A CA 1
ATOM 612 C C . ARG A 1 80 ? 17.703 12.703 7.5 1 95.38 80 ARG A C 1
ATOM 614 O O . ARG A 1 80 ? 16.75 12.109 7.992 1 95.38 80 ARG A O 1
ATOM 621 N N . ALA A 1 81 ? 17.719 13.961 7.172 1 97.38 81 ALA A N 1
ATOM 622 C CA . ALA A 1 81 ? 16.516 14.758 7.32 1 97.38 81 ALA A CA 1
ATOM 623 C C . ALA A 1 81 ? 15.383 14.203 6.449 1 97.38 81 ALA A C 1
ATOM 625 O O . ALA A 1 81 ? 14.242 14.094 6.898 1 97.38 81 ALA A O 1
ATOM 626 N N . LEU A 1 82 ? 15.711 13.867 5.238 1 97.31 82 LEU A N 1
ATOM 627 C CA . LEU A 1 82 ? 14.727 13.289 4.324 1 97.31 82 LEU A CA 1
ATOM 628 C C . LEU A 1 82 ? 14.172 11.984 4.871 1 97.31 82 LEU A C 1
ATOM 630 O O . LEU A 1 82 ? 12.961 11.773 4.883 1 97.31 82 LEU A O 1
ATOM 634 N N . VAL A 1 83 ? 15.031 11.148 5.367 1 96.81 83 VAL A N 1
ATOM 635 C CA . VAL A 1 83 ? 14.641 9.844 5.887 1 96.81 83 VAL A CA 1
ATOM 636 C C . VAL A 1 83 ? 13.734 10.031 7.109 1 96.81 83 VAL A C 1
ATOM 638 O O . VAL A 1 83 ? 12.703 9.367 7.23 1 96.81 83 VAL A O 1
ATOM 641 N N . GLU A 1 84 ? 14.102 10.906 7.949 1 97.56 84 GLU A N 1
ATOM 642 C CA . GLU A 1 84 ? 13.289 11.195 9.125 1 97.56 84 GLU A CA 1
ATOM 643 C C . GLU A 1 84 ? 11.914 11.727 8.727 1 97.56 84 GLU A C 1
ATOM 645 O O . GLU A 1 84 ? 10.906 11.367 9.344 1 97.56 84 GLU A O 1
ATOM 650 N N . TRP A 1 85 ? 11.938 12.57 7.777 1 98.19 85 TRP A N 1
ATOM 651 C CA . TRP A 1 85 ? 10.68 13.117 7.285 1 98.19 85 TRP A CA 1
ATOM 652 C C . TRP A 1 85 ? 9.789 12.016 6.719 1 98.19 85 TRP A C 1
ATOM 654 O O . TRP A 1 85 ? 8.586 11.984 6.973 1 98.19 85 TRP A O 1
ATOM 664 N N . LEU A 1 86 ? 10.336 11.117 5.961 1 97.81 86 LEU A N 1
ATOM 665 C CA . LEU A 1 86 ? 9.578 10.008 5.387 1 97.81 86 LEU A CA 1
ATOM 666 C C . LEU A 1 86 ? 9.023 9.102 6.48 1 97.81 86 LEU A C 1
ATOM 668 O O . LEU A 1 86 ? 7.902 8.602 6.371 1 97.81 86 LEU A O 1
ATOM 672 N N . ARG A 1 87 ? 9.766 8.883 7.52 1 97.69 87 ARG A N 1
ATOM 673 C CA . ARG A 1 87 ? 9.258 8.141 8.664 1 97.69 87 ARG A CA 1
ATOM 674 C C . ARG A 1 87 ? 8.047 8.836 9.281 1 97.69 87 ARG A C 1
ATOM 676 O O . ARG A 1 87 ? 7.055 8.18 9.609 1 97.69 87 ARG A O 1
ATOM 683 N N . ALA A 1 88 ? 8.164 10.109 9.406 1 97.38 88 ALA A N 1
ATOM 684 C CA . ALA A 1 88 ? 7.055 10.891 9.945 1 97.38 88 ALA A CA 1
ATOM 685 C C . ALA A 1 88 ? 5.844 10.828 9.023 1 97.38 88 ALA A C 1
ATOM 687 O O . ALA A 1 88 ? 4.699 10.836 9.484 1 97.38 88 ALA A O 1
ATOM 688 N N . LEU A 1 89 ? 6.07 10.828 7.75 1 97.12 89 LEU A N 1
ATOM 689 C CA . LEU A 1 89 ? 4.996 10.727 6.762 1 97.12 89 LEU A CA 1
ATOM 690 C C . LEU A 1 89 ? 4.25 9.406 6.902 1 97.12 89 LEU A C 1
ATOM 692 O O . LEU A 1 89 ? 3.021 9.367 6.816 1 97.12 89 LEU A O 1
ATOM 696 N N . VAL A 1 90 ? 4.98 8.328 7.129 1 97.25 90 VAL A N 1
ATOM 697 C CA . VAL A 1 90 ? 4.359 7.023 7.34 1 97.25 90 VAL A CA 1
ATOM 698 C C . VAL A 1 90 ? 3.469 7.066 8.578 1 97.25 90 VAL A C 1
ATOM 700 O O . VAL A 1 90 ? 2.326 6.602 8.547 1 97.25 90 VAL A O 1
ATOM 703 N N . ALA A 1 91 ? 3.992 7.637 9.578 1 94.38 91 ALA A N 1
ATOM 704 C CA . ALA A 1 91 ? 3.223 7.762 10.812 1 94.38 91 ALA A CA 1
ATOM 705 C C . ALA A 1 91 ? 1.969 8.602 10.594 1 94.38 91 ALA A C 1
ATOM 707 O O . ALA A 1 91 ? 0.888 8.258 11.078 1 94.38 91 ALA A O 1
ATOM 708 N N . HIS A 1 92 ? 2.123 9.656 9.867 1 93.88 92 HIS A N 1
ATOM 709 C CA . HIS A 1 92 ? 1.011 10.539 9.539 1 93.88 92 HIS A CA 1
ATOM 710 C C . HIS A 1 92 ? -0.076 9.805 8.766 1 93.88 92 HIS A C 1
ATOM 712 O O . HIS A 1 92 ? -1.263 9.938 9.07 1 93.88 92 HIS A O 1
ATOM 718 N N . ALA A 1 93 ? 0.332 9.031 7.82 1 93.88 93 ALA A N 1
ATOM 719 C CA . ALA A 1 93 ? -0.615 8.273 7 1 93.88 93 ALA A CA 1
ATOM 720 C C . ALA A 1 93 ? -1.33 7.211 7.824 1 93.88 93 ALA A C 1
ATOM 722 O O . ALA A 1 93 ? -2.389 6.719 7.43 1 93.88 93 ALA A O 1
ATOM 723 N N . GLY A 1 94 ? -0.743 6.848 8.93 1 91.5 94 GLY A N 1
ATOM 724 C CA . GLY A 1 94 ? -1.301 5.824 9.797 1 91.5 94 GLY A CA 1
ATOM 725 C C . GLY A 1 94 ? -2.043 6.395 10.992 1 91.5 94 GLY A C 1
ATOM 726 O O . GLY A 1 94 ? -2.293 5.688 11.969 1 91.5 94 GLY A O 1
ATOM 727 N N . GLU A 1 95 ? -2.381 7.641 10.961 1 88.62 95 GLU A N 1
ATOM 728 C CA . GLU A 1 95 ? -3.012 8.32 12.086 1 88.62 95 GLU A CA 1
ATOM 729 C C . GLU A 1 95 ? -4.328 7.652 12.469 1 88.62 95 GLU A C 1
ATOM 731 O O . GLU A 1 95 ? -4.645 7.52 13.656 1 88.62 95 GLU A O 1
ATOM 736 N N . TYR A 1 96 ? -5.074 7.242 11.586 1 86.12 96 TYR A N 1
ATOM 737 C CA . TYR A 1 96 ? -6.273 6.453 11.828 1 86.12 96 TYR A CA 1
ATOM 738 C C . TYR A 1 96 ? -6.547 5.504 10.664 1 86.12 96 TYR A C 1
ATOM 740 O O . TYR A 1 96 ? -6.027 5.695 9.562 1 86.12 96 TYR A O 1
ATOM 748 N N . ARG A 1 97 ? -7.363 4.555 10.961 1 86.25 97 ARG A N 1
ATOM 749 C CA . ARG A 1 97 ? -7.645 3.514 9.977 1 86.25 97 ARG A CA 1
ATOM 750 C C . ARG A 1 97 ? -8.32 4.098 8.734 1 86.25 97 ARG A C 1
ATOM 752 O O . ARG A 1 97 ? -9.281 4.863 8.852 1 86.25 97 ARG A O 1
ATOM 759 N N . GLY A 1 98 ? -7.746 3.801 7.59 1 86.06 98 GLY A N 1
ATOM 760 C CA . GLY A 1 98 ? -8.344 4.227 6.336 1 86.06 98 GLY A CA 1
ATOM 761 C C . GLY A 1 98 ? -7.664 5.438 5.73 1 86.06 98 GLY A C 1
ATOM 762 O O . GLY A 1 98 ? -7.855 5.738 4.551 1 86.06 98 GLY A O 1
ATOM 763 N N . LEU A 1 99 ? -6.938 6.145 6.492 1 90.38 99 LEU A N 1
ATOM 764 C CA . LEU A 1 99 ? -6.316 7.371 6.008 1 90.38 99 LEU A CA 1
ATOM 765 C C . LEU A 1 99 ? -5.285 7.07 4.922 1 90.38 99 LEU A C 1
ATOM 767 O O . LEU A 1 99 ? -5.258 7.738 3.885 1 90.38 99 LEU A O 1
ATOM 771 N N . ALA A 1 100 ? -4.469 6.043 5.121 1 92.25 100 ALA A N 1
ATOM 772 C CA . ALA A 1 100 ? -3.436 5.691 4.152 1 92.25 100 ALA A CA 1
ATOM 773 C C . ALA A 1 100 ? -4.043 5.395 2.785 1 92.25 100 ALA A C 1
ATOM 775 O O . ALA A 1 100 ? -3.545 5.863 1.76 1 92.25 100 ALA A O 1
ATOM 776 N N . HIS A 1 101 ? -5.082 4.707 2.83 1 88.38 101 HIS A N 1
ATOM 777 C CA . HIS A 1 101 ? -5.773 4.379 1.588 1 88.38 101 HIS A CA 1
ATOM 778 C C . HIS A 1 101 ? -6.332 5.633 0.921 1 88.38 101 HIS A C 1
ATOM 780 O O . HIS A 1 101 ? -6.211 5.801 -0.295 1 88.38 101 HIS A O 1
ATOM 786 N N . ALA A 1 102 ? -6.93 6.449 1.682 1 87.25 102 ALA A N 1
ATOM 787 C CA . ALA A 1 102 ? -7.492 7.695 1.164 1 87.25 102 ALA A CA 1
ATOM 788 C C . ALA A 1 102 ? -6.402 8.578 0.552 1 87.25 102 ALA A C 1
ATOM 790 O O . ALA A 1 102 ? -6.586 9.141 -0.527 1 87.25 102 ALA A O 1
ATOM 791 N N . LEU A 1 103 ? -5.332 8.633 1.203 1 91.44 103 LEU A N 1
ATOM 792 C CA . LEU A 1 103 ? -4.211 9.438 0.731 1 91.44 103 LEU A CA 1
ATOM 793 C C . LEU A 1 103 ? -3.633 8.867 -0.559 1 91.44 103 LEU A C 1
ATOM 795 O O . LEU A 1 103 ? -3.299 9.617 -1.48 1 91.44 103 LEU A O 1
ATOM 799 N N . MET A 1 104 ? -3.525 7.59 -0.598 1 89.94 104 MET A N 1
ATOM 800 C CA . MET A 1 104 ? -3.023 6.91 -1.788 1 89.94 104 MET A CA 1
ATOM 801 C C . MET A 1 104 ? -3.92 7.184 -2.99 1 89.94 104 MET A C 1
ATOM 803 O O . MET A 1 104 ? -3.43 7.438 -4.09 1 89.94 104 MET A O 1
ATOM 807 N N . SER A 1 105 ? -5.16 7.191 -2.773 1 85.88 105 SER A N 1
ATOM 808 C CA . SER A 1 105 ? -6.125 7.445 -3.838 1 85.88 105 SER A CA 1
ATOM 809 C C . SER A 1 105 ? -6.082 8.906 -4.281 1 85.88 105 SER A C 1
ATOM 811 O O . SER A 1 105 ? -6.227 9.203 -5.469 1 85.88 105 SER A O 1
ATOM 813 N N . ALA A 1 106 ? -5.812 9.742 -3.389 1 85.88 106 ALA A N 1
ATOM 814 C CA . ALA A 1 106 ? -5.844 11.18 -3.643 1 85.88 106 ALA A CA 1
ATOM 815 C C . ALA A 1 106 ? -4.57 11.648 -4.344 1 85.88 106 ALA A C 1
ATOM 817 O O . ALA A 1 106 ? -4.555 12.695 -4.988 1 85.88 106 ALA A O 1
ATOM 818 N N . SER A 1 107 ? -3.525 10.898 -4.145 1 79.5 107 SER A N 1
ATOM 819 C CA . SER A 1 107 ? -2.199 11.336 -4.566 1 79.5 107 SER A CA 1
ATOM 820 C C . SER A 1 107 ? -2.156 11.602 -6.066 1 79.5 107 SER A C 1
ATOM 822 O O . SER A 1 107 ? -1.314 12.367 -6.543 1 79.5 107 SER A O 1
ATOM 824 N N . TYR A 1 108 ? -3.057 11.117 -6.805 1 73.81 108 TYR A N 1
ATOM 825 C CA . TYR A 1 108 ? -2.947 11.32 -8.25 1 73.81 108 TYR A CA 1
ATOM 826 C C . TYR A 1 108 ? -4.16 12.07 -8.781 1 73.81 108 TYR A C 1
ATOM 828 O O . TYR A 1 108 ? -4.258 12.328 -9.984 1 73.81 108 TYR A O 1
ATOM 836 N N . ASP A 1 109 ? -5.031 12.289 -7.906 1 76.75 109 ASP A N 1
ATOM 837 C CA . ASP A 1 109 ? -6.137 13.18 -8.25 1 76.75 109 ASP A CA 1
ATOM 838 C C . ASP A 1 109 ? -5.992 14.531 -7.566 1 76.75 109 ASP A C 1
ATOM 840 O O . ASP A 1 109 ? -6.484 14.727 -6.453 1 76.75 109 ASP A O 1
ATOM 844 N N . ARG A 1 110 ? -5.473 15.445 -8.258 1 73.81 110 ARG A N 1
ATOM 845 C CA . ARG A 1 110 ? -5.16 16.75 -7.684 1 73.81 110 ARG A CA 1
ATOM 846 C C . ARG A 1 110 ? -6.434 17.531 -7.379 1 73.81 110 ARG A C 1
ATOM 848 O O . ARG A 1 110 ? -6.395 18.531 -6.648 1 73.81 110 ARG A O 1
ATOM 855 N N . SER A 1 111 ? -7.535 17 -7.922 1 77.69 111 SER A N 1
ATOM 856 C CA . SER A 1 111 ? -8.789 17.719 -7.684 1 77.69 111 SER A CA 1
ATOM 857 C C . SER A 1 111 ? -9.43 17.281 -6.371 1 77.69 111 SER A C 1
ATOM 859 O O . SER A 1 111 ? -10.359 17.922 -5.879 1 77.69 111 SER A O 1
ATOM 861 N N . SER A 1 112 ? -8.836 16.25 -5.832 1 82.94 112 SER A N 1
ATOM 862 C CA . SER A 1 112 ? -9.375 15.773 -4.562 1 82.94 112 SER A CA 1
ATOM 863 C C . SER A 1 112 ? -9.07 16.75 -3.43 1 82.94 112 SER A C 1
ATOM 865 O O . SER A 1 112 ? -7.988 17.328 -3.375 1 82.94 112 SER A O 1
ATOM 867 N N . ALA A 1 113 ? -10 16.922 -2.539 1 80.62 113 ALA A N 1
ATOM 868 C CA . ALA A 1 113 ? -9.812 17.797 -1.382 1 80.62 113 ALA A CA 1
ATOM 869 C C . ALA A 1 113 ? -8.633 17.344 -0.535 1 80.62 113 ALA A C 1
ATOM 871 O O . ALA A 1 113 ? -7.844 18.156 -0.06 1 80.62 113 ALA A O 1
ATOM 872 N N . LEU A 1 114 ? -8.523 16.078 -0.411 1 83.69 114 LEU A N 1
ATOM 873 C CA . LEU A 1 114 ? -7.43 15.531 0.382 1 83.69 114 LEU A CA 1
ATOM 874 C C . LEU A 1 114 ? -6.082 15.812 -0.273 1 83.69 114 LEU A C 1
ATOM 876 O O . LEU A 1 114 ? -5.109 16.141 0.412 1 83.69 114 LEU A O 1
ATOM 880 N N . ALA A 1 115 ? -6.055 15.688 -1.561 1 84.25 115 ALA A N 1
ATOM 881 C CA . ALA A 1 115 ? -4.832 15.992 -2.299 1 84.25 115 ALA A CA 1
ATOM 882 C C . ALA A 1 115 ? -4.453 17.469 -2.139 1 84.25 115 ALA A C 1
ATOM 884 O O . ALA A 1 115 ? -3.283 17.781 -1.913 1 84.25 115 ALA A O 1
ATOM 885 N N . GLN A 1 116 ? -5.387 18.297 -2.256 1 84.56 116 GLN A N 1
ATOM 886 C CA . GLN A 1 116 ? -5.141 19.719 -2.113 1 84.56 116 GLN A CA 1
ATOM 887 C C . GLN A 1 116 ? -4.621 20.062 -0.719 1 84.56 116 GLN A C 1
ATOM 889 O O . GLN A 1 116 ? -3.707 20.875 -0.571 1 84.56 116 GLN A O 1
ATOM 894 N N . CYS A 1 117 ? -5.148 19.375 0.163 1 85.62 117 CYS A N 1
ATOM 895 C CA . CYS A 1 117 ? -4.73 19.594 1.546 1 85.62 117 CYS A CA 1
ATOM 896 C C . CYS A 1 117 ? -3.289 19.141 1.755 1 85.62 117 CYS A C 1
ATOM 898 O O . CYS A 1 117 ? -2.58 19.703 2.598 1 85.62 117 CYS A O 1
ATOM 900 N N . SER A 1 118 ? -2.854 18.203 0.896 1 89.44 118 SER A N 1
ATOM 901 C CA . SER A 1 118 ? -1.532 17.625 1.108 1 89.44 118 SER A CA 1
ATOM 902 C C . SER A 1 118 ? -0.482 18.312 0.237 1 89.44 118 SER A C 1
ATOM 904 O O . SER A 1 118 ? 0.698 17.953 0.291 1 89.44 118 SER A O 1
ATOM 906 N N . GLU A 1 119 ? -0.87 19.312 -0.523 1 91.75 119 GLU A N 1
ATOM 907 C CA . GLU A 1 119 ? 0.04 19.969 -1.447 1 91.75 119 GLU A CA 1
ATOM 908 C C . GLU A 1 119 ? 1.202 20.625 -0.703 1 91.75 119 GLU A C 1
ATOM 910 O O . GLU A 1 119 ? 2.354 20.531 -1.135 1 91.75 119 GLU A O 1
ATOM 915 N N . PRO A 1 120 ? 0.924 21.281 0.425 1 93.88 120 PRO A N 1
ATOM 916 C CA . PRO A 1 120 ? 2.051 21.859 1.165 1 93.88 120 PRO A CA 1
ATOM 917 C C . PRO A 1 120 ? 3.055 20.812 1.624 1 93.88 120 PRO A C 1
ATOM 919 O O . PRO A 1 120 ? 4.258 21.078 1.681 1 93.88 120 PRO A O 1
ATOM 922 N N . LEU A 1 121 ? 2.562 19.641 1.926 1 94.62 121 LEU A N 1
ATOM 923 C CA . LEU A 1 121 ? 3.453 18.562 2.311 1 94.62 121 LEU A CA 1
ATOM 924 C C . LEU A 1 121 ? 4.316 18.109 1.134 1 94.62 121 LEU A C 1
ATOM 926 O O . LEU A 1 121 ? 5.5 17.812 1.303 1 94.62 121 LEU A O 1
ATOM 930 N N . ARG A 1 122 ? 3.703 18.094 -0.002 1 94.19 122 ARG A N 1
ATOM 931 C CA . ARG A 1 122 ? 4.465 17.75 -1.199 1 94.19 122 ARG A CA 1
ATOM 932 C C . ARG A 1 122 ? 5.578 18.75 -1.451 1 94.19 122 ARG A C 1
ATOM 934 O O . ARG A 1 122 ? 6.707 18.375 -1.764 1 94.19 122 ARG A O 1
ATOM 941 N N . ALA A 1 123 ? 5.246 20 -1.283 1 96.12 123 ALA A N 1
ATOM 942 C CA . ALA A 1 123 ? 6.238 21.047 -1.462 1 96.12 123 ALA A CA 1
ATOM 943 C C . ALA A 1 123 ? 7.371 20.906 -0.449 1 96.12 123 ALA A C 1
ATOM 945 O O . ALA A 1 123 ? 8.547 21.094 -0.79 1 96.12 123 ALA A O 1
ATOM 946 N N . ALA A 1 124 ? 7.023 20.641 0.741 1 96.88 124 ALA A N 1
ATOM 947 C CA . ALA A 1 124 ? 8.031 20.422 1.773 1 96.88 124 ALA A CA 1
ATOM 948 C C . ALA A 1 124 ? 8.93 19.234 1.42 1 96.88 124 ALA A C 1
ATOM 950 O O . ALA A 1 124 ? 10.148 19.297 1.585 1 96.88 124 ALA A O 1
ATOM 951 N N . GLY A 1 125 ? 8.336 18.188 0.94 1 97.44 125 GLY A N 1
ATOM 952 C CA . GLY A 1 125 ? 9.094 17.031 0.497 1 97.44 125 GLY A CA 1
ATOM 953 C C . GLY A 1 125 ? 10.055 17.344 -0.639 1 97.44 125 GLY A C 1
ATOM 954 O O . GLY A 1 125 ? 11.188 16.844 -0.655 1 97.44 125 GLY A O 1
ATOM 955 N N . GLU A 1 126 ? 9.586 18.125 -1.556 1 97 126 GLU A N 1
ATOM 956 C CA . GLU A 1 126 ? 10.43 18.531 -2.676 1 97 126 GLU A CA 1
ATOM 957 C C . GLU A 1 126 ? 11.656 19.297 -2.195 1 97 126 GLU A C 1
ATOM 959 O O . GLU A 1 126 ? 12.758 19.094 -2.715 1 97 126 GLU A O 1
ATOM 964 N N . ARG A 1 127 ? 11.414 20.109 -1.264 1 97.38 127 ARG A N 1
ATOM 965 C CA . ARG A 1 127 ? 12.531 20.859 -0.699 1 97.38 127 ARG A CA 1
ATOM 966 C C . ARG A 1 127 ? 13.539 19.922 -0.037 1 97.38 127 ARG A C 1
ATOM 968 O O . ARG A 1 127 ? 14.75 20.047 -0.261 1 97.38 127 ARG A O 1
ATOM 975 N N . LEU A 1 128 ? 13.102 19.031 0.748 1 97.62 128 LEU A N 1
ATOM 976 C CA . LEU A 1 128 ? 13.969 18.078 1.445 1 97.62 128 LEU A CA 1
ATOM 977 C C . LEU A 1 128 ? 14.711 17.203 0.454 1 97.62 128 LEU A C 1
ATOM 979 O O . LEU A 1 128 ? 15.93 17 0.581 1 97.62 128 LEU A O 1
ATOM 983 N N . LEU A 1 129 ? 14.008 16.672 -0.506 1 97.19 129 LEU A N 1
ATOM 984 C CA . LEU A 1 129 ? 14.617 15.836 -1.532 1 97.19 129 LEU A CA 1
ATOM 985 C C . LEU A 1 129 ? 15.648 16.625 -2.332 1 97.19 129 LEU A C 1
ATOM 987 O O . LEU A 1 129 ? 16.719 16.109 -2.645 1 97.19 129 LEU A O 1
ATOM 991 N N . GLY A 1 130 ? 15.289 17.844 -2.662 1 96.44 130 GLY A N 1
ATOM 992 C CA . GLY A 1 130 ? 16.203 18.719 -3.385 1 96.44 130 GLY A CA 1
ATOM 993 C C . GLY A 1 130 ? 17.531 18.922 -2.664 1 96.44 130 GLY A C 1
ATOM 994 O O . GLY A 1 130 ? 18.594 18.844 -3.277 1 96.44 130 GLY A O 1
ATOM 995 N N . ARG A 1 131 ? 17.469 19.141 -1.405 1 96.31 131 ARG A N 1
ATOM 996 C CA . ARG A 1 131 ? 18.672 19.312 -0.61 1 96.31 131 ARG A CA 1
ATOM 997 C C . ARG A 1 131 ? 19.516 18.047 -0.592 1 96.31 131 ARG A C 1
ATOM 999 O O . ARG A 1 131 ? 20.75 18.094 -0.687 1 96.31 131 ARG A O 1
ATOM 1006 N N . ALA A 1 132 ? 18.844 16.953 -0.442 1 95.88 132 ALA A N 1
ATOM 1007 C CA . ALA A 1 132 ? 19.547 15.68 -0.434 1 95.88 132 ALA A CA 1
ATOM 1008 C C . ALA A 1 132 ? 20.203 15.406 -1.784 1 95.88 132 ALA A C 1
ATOM 1010 O O . ALA A 1 132 ? 21.328 14.883 -1.846 1 95.88 132 ALA A O 1
ATOM 1011 N N . ARG A 1 133 ? 19.531 15.75 -2.834 1 95.19 133 ARG A N 1
ATOM 1012 C CA . ARG A 1 133 ? 20.078 15.586 -4.18 1 95.19 133 ARG A CA 1
ATOM 1013 C C . ARG A 1 133 ? 21.297 16.484 -4.395 1 95.19 133 ARG A C 1
ATOM 1015 O O . ARG A 1 133 ? 22.297 16.047 -4.945 1 95.19 133 ARG A O 1
ATOM 1022 N N . GLU A 1 134 ? 21.141 17.656 -3.953 1 94.75 134 GLU A N 1
ATOM 1023 C CA . GLU A 1 134 ? 22.234 18.625 -4.082 1 94.75 134 GLU A CA 1
ATOM 1024 C C . GLU A 1 134 ? 23.469 18.156 -3.311 1 94.75 134 GLU A C 1
ATOM 1026 O O . GLU A 1 134 ? 24.594 18.422 -3.721 1 94.75 134 GLU A O 1
ATOM 1031 N N . ALA A 1 135 ? 23.234 17.5 -2.266 1 94.12 135 ALA A N 1
ATOM 1032 C CA . ALA A 1 135 ? 24.328 16.984 -1.451 1 94.12 135 ALA A CA 1
ATOM 1033 C C . ALA A 1 135 ? 24.906 15.711 -2.068 1 94.12 135 ALA A C 1
ATOM 1035 O O . ALA A 1 135 ? 25.859 15.133 -1.531 1 94.12 135 ALA A O 1
ATOM 1036 N N . GLY A 1 136 ? 24.328 15.195 -3.115 1 92.88 136 GLY A N 1
ATOM 1037 C CA . GLY A 1 136 ? 24.812 14.023 -3.826 1 92.88 136 GLY A CA 1
ATOM 1038 C C . GLY A 1 136 ? 24.484 12.719 -3.127 1 92.88 136 GLY A C 1
ATOM 1039 O O . GLY A 1 136 ? 25.125 11.695 -3.365 1 92.88 136 GLY A O 1
ATOM 1040 N N . GLN A 1 137 ? 23.438 12.758 -2.367 1 92.62 137 GLN A N 1
ATOM 1041 C CA . GLN A 1 137 ? 23.156 11.617 -1.506 1 92.62 137 GLN A CA 1
ATOM 1042 C C . GLN A 1 137 ? 21.969 10.805 -2.016 1 92.62 137 GLN A C 1
ATOM 1044 O O . GLN A 1 137 ? 21.734 9.688 -1.557 1 92.62 137 GLN A O 1
ATOM 1049 N N . VAL A 1 138 ? 21.25 11.391 -2.928 1 94.25 138 VAL A N 1
ATOM 1050 C CA . VAL A 1 138 ? 20.062 10.734 -3.469 1 94.25 138 VAL A CA 1
ATOM 1051 C C . VAL A 1 138 ? 20.109 10.75 -4.996 1 94.25 138 VAL A C 1
ATOM 1053 O O . VAL A 1 138 ? 20.547 11.734 -5.598 1 94.25 138 VAL A O 1
ATOM 1056 N N . ARG A 1 139 ? 19.703 9.625 -5.559 1 93.69 139 ARG A N 1
ATOM 1057 C CA . ARG A 1 139 ? 19.672 9.5 -7.012 1 93.69 139 ARG A CA 1
ATOM 1058 C C . ARG A 1 139 ? 18.797 10.578 -7.641 1 93.69 139 ARG A C 1
ATOM 1060 O O . ARG A 1 139 ? 17.781 10.961 -7.074 1 93.69 139 ARG A O 1
ATOM 1067 N N . ALA A 1 140 ? 19.047 10.961 -8.859 1 91.19 140 ALA A N 1
ATOM 1068 C CA . ALA A 1 140 ? 18.391 12.062 -9.555 1 91.19 140 ALA A CA 1
ATOM 1069 C C . ALA A 1 140 ? 17 11.656 -10.023 1 91.19 140 ALA A C 1
ATOM 1071 O O . ALA A 1 140 ? 16.141 12.516 -10.25 1 91.19 140 ALA A O 1
ATOM 1072 N N . ASP A 1 141 ? 16.719 10.383 -10.141 1 92 141 ASP A N 1
ATOM 1073 C CA . ASP A 1 141 ? 15.477 9.945 -10.758 1 92 141 ASP A CA 1
ATOM 1074 C C . ASP A 1 141 ? 14.422 9.648 -9.695 1 92 141 ASP A C 1
ATOM 1076 O O . ASP A 1 141 ? 13.312 9.203 -10.016 1 92 141 ASP A O 1
ATOM 1080 N N . VAL A 1 142 ? 14.773 10 -8.461 1 93.5 142 VAL A N 1
ATOM 1081 C CA . VAL A 1 142 ? 13.82 9.773 -7.379 1 93.5 142 VAL A CA 1
ATOM 1082 C C . VAL A 1 142 ? 12.789 10.898 -7.359 1 93.5 142 VAL A C 1
ATOM 1084 O O . VAL A 1 142 ? 13.141 12.078 -7.422 1 93.5 142 VAL A O 1
ATOM 1087 N N . SER A 1 143 ? 11.555 10.516 -7.328 1 94.25 143 SER A N 1
ATOM 1088 C CA . SER A 1 143 ? 10.445 11.461 -7.277 1 94.25 143 SER A CA 1
ATOM 1089 C C . SER A 1 143 ? 9.812 11.508 -5.891 1 94.25 143 SER A C 1
ATOM 1091 O O . SER A 1 143 ? 9.602 10.461 -5.266 1 94.25 143 SER A O 1
ATOM 1093 N N . ILE A 1 144 ? 9.484 12.766 -5.469 1 94.81 144 ILE A N 1
ATOM 1094 C CA . ILE A 1 144 ? 8.836 12.906 -4.172 1 94.81 144 ILE A CA 1
ATOM 1095 C C . ILE A 1 144 ? 7.441 12.281 -4.219 1 94.81 144 ILE A C 1
ATOM 1097 O O . ILE A 1 144 ? 6.98 11.695 -3.234 1 94.81 144 ILE A O 1
ATOM 1101 N N . GLY A 1 145 ? 6.754 12.375 -5.355 1 93.44 145 GLY A N 1
ATOM 1102 C CA . GLY A 1 145 ? 5.461 11.727 -5.527 1 93.44 145 GLY A CA 1
ATOM 1103 C C . GLY A 1 145 ? 5.52 10.227 -5.336 1 93.44 145 GLY A C 1
ATOM 1104 O O . GLY A 1 145 ? 4.668 9.648 -4.656 1 93.44 145 GLY A O 1
ATOM 1105 N N . ASP A 1 146 ? 6.555 9.633 -5.906 1 94.62 146 ASP A N 1
ATOM 1106 C CA . ASP A 1 146 ? 6.723 8.195 -5.766 1 94.62 146 ASP A CA 1
ATOM 1107 C C . ASP A 1 146 ? 7.031 7.816 -4.32 1 94.62 146 ASP A C 1
ATOM 1109 O O . ASP A 1 146 ? 6.516 6.82 -3.805 1 94.62 146 ASP A O 1
ATOM 1113 N N . LEU A 1 147 ? 7.871 8.617 -3.668 1 96 147 LEU A N 1
ATOM 1114 C CA . LEU A 1 147 ? 8.195 8.359 -2.27 1 96 147 LEU A CA 1
ATOM 1115 C C . LEU A 1 147 ? 6.953 8.469 -1.395 1 96 147 LEU A C 1
ATOM 1117 O O . LEU A 1 147 ? 6.723 7.633 -0.521 1 96 147 LEU A O 1
ATOM 1121 N N . MET A 1 148 ? 6.168 9.461 -1.635 1 95.44 148 MET A N 1
ATOM 1122 C CA . MET A 1 148 ? 4.949 9.656 -0.854 1 95.44 148 MET A CA 1
ATOM 1123 C C . MET A 1 148 ? 3.961 8.516 -1.096 1 95.44 148 MET A C 1
ATOM 1125 O O . MET A 1 148 ? 3.326 8.031 -0.157 1 95.44 148 MET A O 1
ATOM 1129 N N . GLN A 1 149 ? 3.848 8.086 -2.311 1 94.75 149 GLN A N 1
ATOM 1130 C CA . GLN A 1 149 ? 2.979 6.957 -2.613 1 94.75 149 GLN A CA 1
ATOM 1131 C C . GLN A 1 149 ? 3.443 5.695 -1.89 1 94.75 149 GLN A C 1
ATOM 1133 O O . GLN A 1 149 ? 2.631 4.961 -1.321 1 94.75 149 GLN A O 1
ATOM 1138 N N . LEU A 1 150 ? 4.703 5.488 -1.888 1 95.88 150 LEU A N 1
ATOM 1139 C CA . LEU A 1 150 ? 5.258 4.32 -1.208 1 95.88 150 LEU A CA 1
ATOM 1140 C C . LEU A 1 150 ? 5.008 4.398 0.295 1 95.88 150 LEU A C 1
ATOM 1142 O O . LEU A 1 150 ? 4.695 3.387 0.929 1 95.88 150 LEU A O 1
ATOM 1146 N N . THR A 1 151 ? 5.184 5.57 0.871 1 96.94 151 THR A N 1
ATOM 1147 C CA . THR A 1 151 ? 4.949 5.711 2.303 1 96.94 151 THR A CA 1
ATOM 1148 C C . THR A 1 151 ? 3.49 5.43 2.645 1 96.94 151 THR A C 1
ATOM 1150 O O . THR A 1 151 ? 3.193 4.828 3.68 1 96.94 151 THR A O 1
ATOM 1153 N N . ASN A 1 152 ? 2.551 5.875 1.786 1 95.5 152 ASN A N 1
ATOM 1154 C CA . ASN A 1 152 ? 1.147 5.531 1.988 1 95.5 152 ASN A CA 1
ATOM 1155 C C . ASN A 1 152 ? 0.92 4.023 1.899 1 95.5 152 ASN A C 1
ATOM 1157 O O . ASN A 1 152 ? 0.198 3.453 2.719 1 95.5 152 ASN A O 1
ATOM 1161 N N . ALA A 1 153 ? 1.531 3.473 0.941 1 95.81 153 ALA A N 1
ATOM 1162 C CA . ALA A 1 153 ? 1.415 2.029 0.752 1 95.81 153 ALA A CA 1
ATOM 1163 C C . ALA A 1 153 ? 1.971 1.272 1.955 1 95.81 153 ALA A C 1
ATOM 1165 O O . ALA A 1 153 ? 1.363 0.307 2.424 1 95.81 153 ALA A O 1
ATOM 1166 N N . ILE A 1 154 ? 3.043 1.677 2.467 1 97 154 ILE A N 1
ATOM 1167 C CA . ILE A 1 154 ? 3.682 1.069 3.629 1 97 154 ILE A CA 1
ATOM 1168 C C . ILE A 1 154 ? 2.791 1.24 4.855 1 97 154 ILE A C 1
ATOM 1170 O O . ILE A 1 154 ? 2.6 0.299 5.629 1 97 154 ILE A O 1
ATOM 1174 N N . ALA A 1 155 ? 2.264 2.412 5.016 1 96 155 ALA A N 1
ATOM 1175 C CA . ALA A 1 155 ? 1.355 2.656 6.133 1 96 155 ALA A CA 1
ATOM 1176 C C . ALA A 1 155 ? 0.137 1.739 6.059 1 96 155 ALA A C 1
ATOM 1178 O O . ALA A 1 155 ? -0.318 1.221 7.082 1 96 155 ALA A O 1
ATOM 1179 N N . LEU A 1 156 ? -0.317 1.586 4.898 1 92.88 156 LEU A N 1
ATOM 1180 C CA . LEU A 1 156 ? -1.47 0.711 4.711 1 92.88 156 LEU A CA 1
ATOM 1181 C C . LEU A 1 156 ? -1.116 -0.733 5.051 1 92.88 156 LEU A C 1
ATOM 1183 O O . LEU A 1 156 ? -1.897 -1.432 5.699 1 92.88 156 LEU A O 1
ATOM 1187 N N . ALA A 1 157 ? 0.01 -1.188 4.621 1 93.81 157 ALA A N 1
ATOM 1188 C CA . ALA A 1 157 ? 0.473 -2.527 4.973 1 93.81 157 ALA A CA 1
ATOM 1189 C C . ALA A 1 157 ? 0.548 -2.701 6.484 1 93.81 157 ALA A C 1
ATOM 1191 O O . ALA A 1 157 ? 0.095 -3.715 7.023 1 93.81 157 ALA A O 1
ATOM 1192 N N . ALA A 1 158 ? 1.093 -1.74 7.133 1 93.56 158 ALA A N 1
ATOM 1193 C CA . ALA A 1 158 ? 1.233 -1.794 8.586 1 93.56 158 ALA A CA 1
ATOM 1194 C C . ALA A 1 158 ? -0.131 -1.821 9.266 1 93.56 158 ALA A C 1
ATOM 1196 O O . ALA A 1 158 ? -0.308 -2.488 10.289 1 93.56 158 ALA A O 1
ATOM 1197 N N . GLU A 1 159 ? -1.041 -1.111 8.703 1 89.69 159 GLU A N 1
ATOM 1198 C CA . GLU A 1 159 ? -2.404 -1.103 9.219 1 89.69 159 GLU A CA 1
ATOM 1199 C C . GLU A 1 159 ? -3.01 -2.504 9.211 1 89.69 159 GLU A C 1
ATOM 1201 O O . GLU A 1 159 ? -3.814 -2.846 10.078 1 89.69 159 GLU A O 1
ATOM 1206 N N . GLN A 1 160 ? -2.654 -3.264 8.234 1 86.5 160 GLN A N 1
ATOM 1207 C CA . GLN A 1 160 ? -3.227 -4.594 8.062 1 86.5 160 GLN A CA 1
ATOM 1208 C C . GLN A 1 160 ? -2.547 -5.613 8.977 1 86.5 160 GLN A C 1
ATOM 1210 O O . GLN A 1 160 ? -3.008 -6.75 9.094 1 86.5 160 GLN A O 1
ATOM 1215 N N . CYS A 1 161 ? -1.44 -5.227 9.555 1 88.06 161 CYS A N 1
ATOM 1216 C CA . CYS A 1 161 ? -0.674 -6.105 10.43 1 88.06 161 CYS A CA 1
ATOM 1217 C C . CYS A 1 161 ? -0.381 -5.43 11.766 1 88.06 161 CYS A C 1
ATOM 1219 O O . CYS A 1 161 ? 0.781 -5.227 12.117 1 88.06 161 CYS A O 1
ATOM 1221 N N . PRO A 1 162 ? -1.408 -5.184 12.578 1 84.38 162 PRO A N 1
ATOM 1222 C CA . PRO A 1 162 ? -1.214 -4.422 13.812 1 84.38 162 PRO A CA 1
ATOM 1223 C C . PRO A 1 162 ? -0.324 -5.152 14.82 1 84.38 162 PRO A C 1
ATOM 1225 O O . PRO A 1 162 ? 0.243 -4.52 15.711 1 84.38 162 PRO A O 1
ATOM 1228 N N . GLU A 1 163 ? -0.173 -6.422 14.641 1 87.06 163 GLU A N 1
ATOM 1229 C CA . GLU A 1 163 ? 0.629 -7.215 15.57 1 87.06 163 GLU A CA 1
ATOM 1230 C C . GLU A 1 163 ? 2.121 -6.992 15.336 1 87.06 163 GLU A C 1
ATOM 1232 O O . GLU A 1 163 ? 2.941 -7.309 16.203 1 87.06 163 GLU A O 1
ATOM 1237 N N . ASP A 1 164 ? 2.463 -6.539 14.219 1 91.62 164 ASP A N 1
ATOM 1238 C CA . ASP A 1 164 ? 3.859 -6.262 13.898 1 91.62 164 ASP A CA 1
ATOM 1239 C C . ASP A 1 164 ? 4.133 -4.758 13.906 1 91.62 164 ASP A C 1
ATOM 1241 O O . ASP A 1 164 ? 4.109 -4.109 12.859 1 91.62 164 ASP A O 1
ATOM 1245 N N . GLU A 1 165 ? 4.566 -4.211 14.969 1 92 165 GLU A N 1
ATOM 1246 C CA . GLU A 1 165 ? 4.73 -2.775 15.172 1 92 165 GLU A CA 1
ATOM 1247 C C . GLU A 1 165 ? 5.938 -2.24 14.414 1 92 165 GLU A C 1
ATOM 1249 O O . GLU A 1 165 ? 6.062 -1.031 14.203 1 92 165 GLU A O 1
ATOM 1254 N N . GLU A 1 166 ? 6.797 -3.143 13.992 1 94.69 166 GLU A N 1
ATOM 1255 C CA . GLU A 1 166 ? 8.031 -2.711 13.344 1 94.69 166 GLU A CA 1
ATOM 1256 C C . GLU A 1 166 ? 7.93 -2.822 11.828 1 94.69 166 GLU A C 1
ATOM 1258 O O . GLU A 1 166 ? 8.867 -2.475 11.109 1 94.69 166 GLU A O 1
ATOM 1263 N N . LEU A 1 167 ? 6.816 -3.264 11.352 1 94.38 167 LEU A N 1
ATOM 1264 C CA . LEU A 1 167 ? 6.688 -3.557 9.93 1 94.38 167 LEU A CA 1
ATOM 1265 C C . LEU A 1 167 ? 6.938 -2.309 9.094 1 94.38 167 LEU A C 1
ATOM 1267 O O . LEU A 1 167 ? 7.719 -2.34 8.141 1 94.38 167 LEU A O 1
ATOM 1271 N N . ALA A 1 168 ? 6.27 -1.229 9.469 1 96.56 168 ALA A N 1
ATOM 1272 C CA . ALA A 1 168 ? 6.41 -0 8.688 1 96.56 168 ALA A CA 1
ATOM 1273 C C . ALA A 1 168 ? 7.867 0.438 8.609 1 96.56 168 ALA A C 1
ATOM 1275 O O . ALA A 1 168 ? 8.359 0.797 7.535 1 96.56 168 ALA A O 1
ATOM 1276 N N . ASP A 1 169 ? 8.555 0.368 9.719 1 96.44 169 ASP A N 1
ATOM 1277 C CA . ASP A 1 169 ? 9.961 0.767 9.766 1 96.44 169 ASP A CA 1
ATOM 1278 C C . ASP A 1 169 ? 10.82 -0.146 8.891 1 96.44 169 ASP A C 1
ATOM 1280 O O . ASP A 1 169 ? 11.688 0.327 8.156 1 96.44 169 ASP A O 1
ATOM 1284 N N . ARG A 1 170 ? 10.547 -1.415 9 1 95.56 170 ARG A N 1
ATOM 1285 C CA . ARG A 1 170 ? 11.305 -2.381 8.211 1 95.56 170 ARG A CA 1
ATOM 1286 C C . ARG A 1 170 ? 11.078 -2.178 6.719 1 95.56 170 ARG A C 1
ATOM 1288 O O . ARG A 1 170 ? 12.023 -2.174 5.934 1 95.56 170 ARG A O 1
ATOM 1295 N N . LEU A 1 171 ? 9.859 -1.979 6.289 1 96.69 171 LEU A N 1
ATOM 1296 C CA . LEU A 1 171 ? 9.539 -1.786 4.879 1 96.69 171 LEU A CA 1
ATOM 1297 C C . LEU A 1 171 ? 10.133 -0.48 4.359 1 96.69 171 LEU A C 1
ATOM 1299 O O . LEU A 1 171 ? 10.641 -0.426 3.238 1 96.69 171 LEU A O 1
ATOM 1303 N N . LEU A 1 172 ? 10.031 0.532 5.164 1 97.38 172 LEU A N 1
ATOM 1304 C CA . LEU A 1 172 ? 10.617 1.804 4.754 1 97.38 172 LEU A CA 1
ATOM 1305 C C . LEU A 1 172 ? 12.133 1.682 4.598 1 97.38 172 LEU A C 1
ATOM 1307 O O . LEU A 1 172 ? 12.703 2.172 3.621 1 97.38 172 LEU A O 1
ATOM 1311 N N . ALA A 1 173 ? 12.789 1.029 5.52 1 95.38 173 ALA A N 1
ATOM 1312 C CA . ALA A 1 173 ? 14.234 0.819 5.438 1 95.38 173 ALA A CA 1
ATOM 1313 C C . ALA A 1 173 ? 14.609 0.046 4.176 1 95.38 173 ALA A C 1
ATOM 1315 O O . ALA A 1 173 ? 15.562 0.398 3.484 1 95.38 173 ALA A O 1
ATOM 1316 N N . LEU A 1 174 ? 13.867 -0.957 3.949 1 94.56 174 LEU A N 1
ATOM 1317 C CA . LEU A 1 174 ? 14.094 -1.752 2.746 1 94.56 174 LEU A CA 1
ATOM 1318 C C . LEU A 1 174 ? 13.953 -0.892 1.494 1 94.56 174 LEU A C 1
ATOM 1320 O O . LEU A 1 174 ? 14.789 -0.966 0.591 1 94.56 174 LEU A O 1
ATOM 1324 N N . THR A 1 175 ? 12.953 -0.061 1.427 1 95.12 175 THR A N 1
ATOM 1325 C CA . THR A 1 175 ? 12.68 0.805 0.285 1 95.12 175 THR A CA 1
ATOM 1326 C C . THR A 1 175 ? 13.797 1.821 0.094 1 95.12 175 THR A C 1
ATOM 1328 O O . THR A 1 175 ? 14.234 2.068 -1.033 1 95.12 175 THR A O 1
ATOM 1331 N N . LEU A 1 176 ? 14.336 2.355 1.169 1 94.06 176 LEU A N 1
ATOM 1332 C CA . LEU A 1 176 ? 15.32 3.432 1.083 1 94.06 176 LEU A CA 1
ATOM 1333 C C . LEU A 1 176 ? 16.703 2.875 0.804 1 94.06 176 LEU A C 1
ATOM 1335 O O . LEU A 1 176 ? 17.5 3.498 0.091 1 94.06 176 LEU A O 1
ATOM 1339 N N . ARG A 1 177 ? 17.047 1.721 1.297 1 93.06 177 ARG A N 1
ATOM 1340 C CA . ARG A 1 177 ? 18.375 1.129 1.15 1 93.06 177 ARG A CA 1
ATOM 1341 C C . ARG A 1 177 ? 18.453 0.287 -0.118 1 93.06 177 ARG A C 1
ATOM 1343 O O . ARG A 1 177 ? 19.531 0.144 -0.702 1 93.06 177 ARG A O 1
ATOM 1350 N N . GLY A 1 178 ? 17.312 -0.237 -0.582 1 92.69 178 GLY A N 1
ATOM 1351 C CA . GLY A 1 178 ? 17.328 -1.189 -1.681 1 92.69 178 GLY A CA 1
ATOM 1352 C C . GLY A 1 178 ? 17.703 -2.594 -1.246 1 92.69 178 GLY A C 1
ATOM 1353 O O . GLY A 1 178 ? 17.812 -2.871 -0.05 1 92.69 178 GLY A O 1
ATOM 1354 N N . ILE A 1 179 ? 17.875 -3.49 -2.244 1 89.75 179 ILE A N 1
ATOM 1355 C CA . ILE A 1 179 ? 18.109 -4.887 -1.893 1 89.75 179 ILE A CA 1
ATOM 1356 C C . ILE A 1 179 ? 19.594 -5.215 -2.057 1 89.75 179 ILE A C 1
ATOM 1358 O O . ILE A 1 179 ? 20.078 -6.238 -1.562 1 89.75 179 ILE A O 1
ATOM 1362 N N . LYS A 1 180 ? 20.234 -4.359 -2.805 1 88.44 180 LYS A N 1
ATOM 1363 C CA . LYS A 1 180 ? 21.641 -4.645 -3.055 1 88.44 180 LYS A CA 1
ATOM 1364 C C . LYS A 1 180 ? 22.547 -3.908 -2.061 1 88.44 180 LYS A C 1
ATOM 1366 O O . LYS A 1 180 ? 22.156 -2.861 -1.532 1 88.44 180 LYS A O 1
ATOM 1371 N N . ASP A 1 181 ? 23.734 -4.379 -1.731 1 7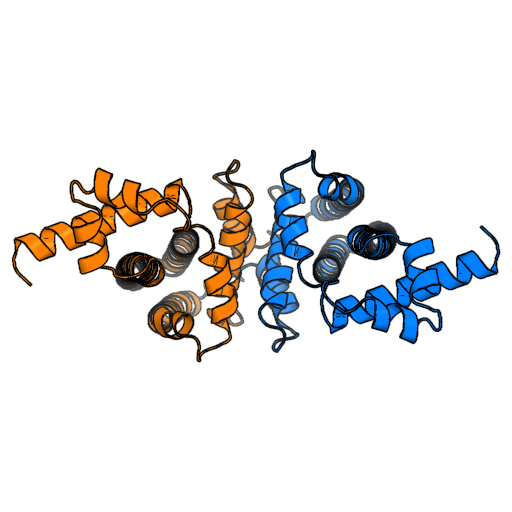2.12 181 ASP A N 1
ATOM 1372 C CA . ASP A 1 181 ? 24.719 -3.762 -0.851 1 72.12 181 ASP A CA 1
ATOM 1373 C C . ASP A 1 181 ? 25.281 -2.486 -1.472 1 72.12 181 ASP A C 1
ATOM 1375 O O . ASP A 1 181 ? 25.469 -2.412 -2.688 1 72.12 181 ASP A O 1
ATOM 1379 N N . MET B 1 1 ? -16.031 -35.25 -15.32 1 60.81 1 MET B N 1
ATOM 1380 C CA . MET B 1 1 ? -16.625 -34.125 -16.016 1 60.81 1 MET B CA 1
ATOM 1381 C C . MET B 1 1 ? -16.625 -34.344 -17.531 1 60.81 1 MET B C 1
ATOM 1383 O O . MET B 1 1 ? -15.664 -34.875 -18.078 1 60.81 1 MET B O 1
ATOM 1387 N N . ARG B 1 2 ? -17.75 -34.312 -18.281 1 75 2 ARG B N 1
ATOM 1388 C CA . ARG B 1 2 ? -17.844 -34.469 -19.734 1 75 2 ARG B CA 1
ATOM 1389 C C . ARG B 1 2 ? -16.938 -33.469 -20.453 1 75 2 ARG B C 1
ATOM 1391 O O . ARG B 1 2 ? -16.594 -32.438 -19.906 1 75 2 ARG B O 1
ATOM 1398 N N . ALA B 1 3 ? -16.297 -33.875 -21.516 1 85 3 ALA B N 1
ATOM 1399 C CA . ALA B 1 3 ? -15.375 -33.062 -22.328 1 85 3 ALA B CA 1
ATOM 1400 C C . ALA B 1 3 ? -15.938 -31.656 -22.531 1 85 3 ALA B C 1
ATOM 1402 O O . ALA B 1 3 ? -15.195 -30.672 -22.469 1 85 3 ALA B O 1
ATOM 1403 N N . ASP B 1 4 ? -17.156 -31.578 -22.797 1 84.12 4 ASP B N 1
ATOM 1404 C CA . ASP B 1 4 ? -17.812 -30.297 -22.984 1 84.12 4 ASP B CA 1
ATOM 1405 C C . ASP B 1 4 ? -17.812 -29.469 -21.703 1 84.12 4 ASP B C 1
ATOM 1407 O O . ASP B 1 4 ? -17.641 -28.25 -21.734 1 84.12 4 ASP B O 1
ATOM 1411 N N . ALA B 1 5 ? -18.016 -30.188 -20.656 1 85.62 5 ALA B N 1
ATOM 1412 C CA . ALA B 1 5 ? -18.016 -29.516 -19.359 1 85.62 5 ALA B CA 1
ATOM 1413 C C . ALA B 1 5 ? -16.656 -28.906 -19.047 1 85.62 5 ALA B C 1
ATOM 1415 O O . ALA B 1 5 ? -16.578 -27.781 -18.547 1 85.62 5 ALA B O 1
ATOM 1416 N N . ARG B 1 6 ? -15.656 -29.547 -19.359 1 89.25 6 ARG B N 1
ATOM 1417 C CA . ARG B 1 6 ? -14.305 -29.062 -19.125 1 89.25 6 ARG B CA 1
ATOM 1418 C C . ARG B 1 6 ? -13.992 -27.859 -20.016 1 89.25 6 ARG B C 1
ATOM 1420 O O . ARG B 1 6 ? -13.375 -26.891 -19.562 1 89.25 6 ARG B O 1
ATOM 1427 N N . ARG B 1 7 ? -14.414 -27.953 -21.188 1 91.12 7 ARG B N 1
ATOM 1428 C CA . ARG B 1 7 ? -14.203 -26.844 -22.125 1 91.12 7 ARG B CA 1
ATOM 1429 C C . ARG B 1 7 ? -14.93 -25.578 -21.656 1 91.12 7 ARG B C 1
ATOM 1431 O O . ARG B 1 7 ? -14.375 -24.484 -21.719 1 91.12 7 ARG B O 1
ATOM 1438 N N . ASN B 1 8 ? -16.156 -25.734 -21.219 1 92.56 8 ASN B N 1
ATOM 1439 C CA . ASN B 1 8 ? -16.922 -24.609 -20.703 1 92.56 8 ASN B CA 1
ATOM 1440 C C . ASN B 1 8 ? -16.266 -24 -19.469 1 92.56 8 ASN B C 1
ATOM 1442 O O . ASN B 1 8 ? -16.219 -22.781 -19.312 1 92.56 8 ASN B O 1
ATOM 1446 N N . HIS B 1 9 ? -15.836 -24.875 -18.609 1 94.62 9 HIS B N 1
AT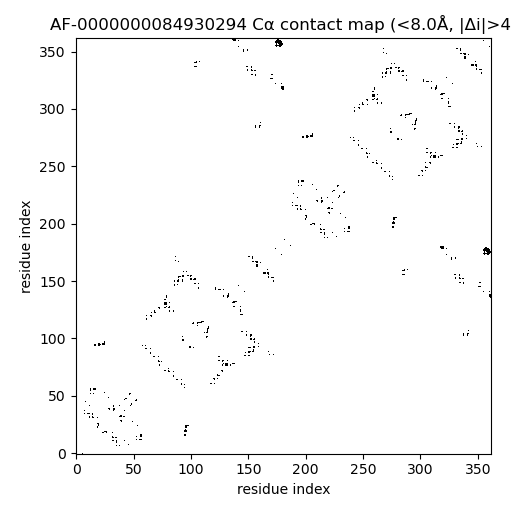OM 1447 C CA . HIS B 1 9 ? -15.141 -24.422 -17.406 1 94.62 9 HIS B CA 1
ATOM 1448 C C . HIS B 1 9 ? -13.953 -23.547 -17.766 1 94.62 9 HIS B C 1
ATOM 1450 O O . HIS B 1 9 ? -13.797 -22.453 -17.203 1 94.62 9 HIS B O 1
ATOM 1456 N N . GLU B 1 10 ? -13.148 -23.969 -18.688 1 94.5 10 GLU B N 1
ATOM 1457 C CA . GLU B 1 10 ? -11.953 -23.234 -19.094 1 94.5 10 GLU B CA 1
ATOM 1458 C C . GLU B 1 10 ? -12.312 -21.906 -19.75 1 94.5 10 GLU B C 1
ATOM 1460 O O . GLU B 1 10 ? -11.672 -20.891 -19.5 1 94.5 10 GLU B O 1
ATOM 1465 N N . ARG B 1 11 ? -13.273 -21.969 -20.547 1 95.12 11 ARG B N 1
ATOM 1466 C CA . ARG B 1 11 ? -13.719 -20.734 -21.203 1 95.12 11 ARG B CA 1
ATOM 1467 C C . ARG B 1 11 ? -14.234 -19.734 -20.188 1 95.12 11 ARG B C 1
ATOM 1469 O O . ARG B 1 11 ? -13.945 -18.531 -20.297 1 95.12 11 ARG B O 1
ATOM 1476 N N . LEU B 1 12 ? -15.008 -20.234 -19.281 1 96.62 12 LEU B N 1
ATOM 1477 C CA . LEU B 1 12 ? -15.531 -19.375 -18.234 1 96.62 12 LEU B CA 1
ATOM 1478 C C . LEU B 1 12 ? -14.406 -18.734 -17.438 1 96.62 12 LEU B C 1
ATOM 1480 O O . LEU B 1 12 ? -14.438 -17.531 -17.156 1 96.62 12 LEU B O 1
ATOM 1484 N N . LEU B 1 13 ? -13.445 -19.516 -17.141 1 95.38 13 LEU B N 1
ATOM 1485 C CA . LEU B 1 13 ? -12.32 -19.016 -16.375 1 95.38 13 LEU B CA 1
ATOM 1486 C C . LEU B 1 13 ? -11.539 -17.969 -17.156 1 95.38 13 LEU B C 1
ATOM 1488 O O . LEU B 1 13 ? -11.172 -16.922 -16.625 1 95.38 13 LEU B O 1
ATOM 1492 N N . THR B 1 14 ? -11.305 -18.203 -18.406 1 95.31 14 THR B N 1
ATOM 1493 C CA . THR B 1 14 ? -10.57 -17.281 -19.266 1 95.31 14 THR B CA 1
ATOM 1494 C C . THR B 1 14 ? -11.312 -15.953 -19.391 1 95.31 14 THR B C 1
ATOM 1496 O O . THR B 1 14 ? -10.719 -14.891 -19.203 1 95.31 14 THR B O 1
ATOM 1499 N N . GLU B 1 15 ? -12.594 -16 -19.562 1 96.56 15 GLU B N 1
ATOM 1500 C CA . GLU B 1 15 ? -13.406 -14.797 -19.719 1 96.56 15 GLU B CA 1
ATOM 1501 C C . GLU B 1 15 ? -13.562 -14.078 -18.375 1 96.56 15 GLU B C 1
ATOM 1503 O O . GLU B 1 15 ? -13.625 -12.844 -18.344 1 96.56 15 GLU B O 1
ATOM 1508 N N . ALA B 1 16 ? -13.664 -14.852 -17.344 1 96.38 16 ALA B N 1
ATOM 1509 C CA . ALA B 1 16 ? -13.734 -14.25 -16.016 1 96.38 16 ALA B CA 1
ATOM 1510 C C . ALA B 1 16 ? -12.484 -13.438 -15.703 1 96.38 16 ALA B C 1
ATOM 1512 O O . ALA B 1 16 ? -12.57 -12.297 -15.25 1 96.38 16 ALA B O 1
ATOM 1513 N N . ARG B 1 17 ? -11.383 -14.016 -15.977 1 92.5 17 ARG B N 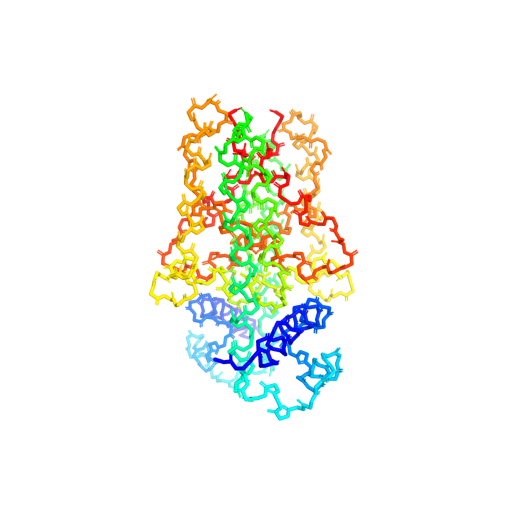1
ATOM 1514 C CA . ARG B 1 17 ? -10.117 -13.328 -15.734 1 92.5 17 ARG B CA 1
ATOM 1515 C C . ARG B 1 17 ? -10.047 -12.016 -16.516 1 92.5 17 ARG B C 1
ATOM 1517 O O . ARG B 1 17 ? -9.711 -10.977 -15.953 1 92.5 17 ARG B O 1
ATOM 1524 N N . ALA B 1 18 ? -10.391 -12.109 -17.719 1 92.25 18 ALA B N 1
ATOM 1525 C CA . ALA B 1 18 ? -10.359 -10.93 -18.562 1 92.25 18 ALA B CA 1
ATOM 1526 C C . ALA B 1 18 ? -11.344 -9.867 -18.062 1 92.25 18 ALA B C 1
ATOM 1528 O O . ALA B 1 18 ? -11.008 -8.688 -18 1 92.25 18 ALA B O 1
ATOM 1529 N N . THR B 1 19 ? -12.516 -10.266 -17.703 1 94 19 THR B N 1
ATOM 1530 C CA . THR B 1 19 ? -13.562 -9.344 -17.281 1 94 19 THR B CA 1
ATOM 1531 C C . THR B 1 19 ? -13.219 -8.719 -15.93 1 94 19 THR B C 1
ATOM 1533 O O . THR B 1 19 ? -13.328 -7.5 -15.758 1 94 19 THR B O 1
ATOM 1536 N N . PHE B 1 20 ? -12.75 -9.539 -15.016 1 91.19 20 PHE B N 1
ATOM 1537 C CA . PHE B 1 20 ? -12.383 -9.023 -13.703 1 91.19 20 PHE B CA 1
ATOM 1538 C C . PHE B 1 20 ? -11.195 -8.078 -13.805 1 91.19 20 PHE B C 1
ATOM 1540 O O . PHE B 1 20 ? -11.117 -7.09 -13.07 1 91.19 20 PHE B O 1
ATOM 1547 N N . ALA B 1 21 ? -10.273 -8.375 -14.633 1 84.62 21 ALA B N 1
ATOM 1548 C CA . ALA B 1 21 ? -9.125 -7.508 -14.852 1 84.62 21 ALA B CA 1
ATOM 1549 C C . ALA B 1 21 ? -9.555 -6.148 -15.398 1 84.62 21 ALA B C 1
ATOM 1551 O O . ALA B 1 21 ? -9.023 -5.113 -14.984 1 84.62 21 ALA B O 1
ATOM 1552 N N . ALA B 1 22 ? -10.57 -6.16 -16.234 1 84.25 22 ALA B N 1
ATOM 1553 C CA . ALA B 1 22 ? -10.992 -4.953 -16.938 1 84.25 22 ALA B CA 1
ATOM 1554 C C . ALA B 1 22 ? -12.016 -4.172 -16.125 1 84.25 22 ALA B C 1
ATOM 1556 O O . ALA B 1 22 ? -11.984 -2.938 -16.094 1 84.25 22 ALA B O 1
ATOM 1557 N N . GLN B 1 23 ? -12.867 -4.922 -15.438 1 86.62 23 GLN B N 1
ATOM 1558 C CA . GLN B 1 23 ? -14.031 -4.258 -14.867 1 86.62 23 GLN B CA 1
ATOM 1559 C C . GLN B 1 23 ? -14.047 -4.391 -13.344 1 86.62 23 GLN B C 1
ATOM 1561 O O . GLN B 1 23 ? -14.875 -3.771 -12.672 1 86.62 23 GLN B O 1
ATOM 1566 N N . GLY B 1 24 ? -13.094 -5.113 -12.867 1 87.06 24 GLY B N 1
ATOM 1567 C CA . GLY B 1 24 ? -13.047 -5.297 -11.43 1 87.06 24 GLY B CA 1
ATOM 1568 C C . GLY B 1 24 ? -13.773 -6.543 -10.961 1 87.06 24 GLY B C 1
ATOM 1569 O O . GLY B 1 24 ? -14.453 -7.203 -11.75 1 87.06 24 GLY B O 1
ATOM 1570 N N . ALA B 1 25 ? -13.672 -6.855 -9.633 1 87.81 25 ALA B N 1
ATOM 1571 C CA . ALA B 1 25 ? -14.195 -8.094 -9.047 1 87.81 25 ALA B CA 1
ATOM 1572 C C . ALA B 1 25 ? -15.719 -8.086 -9.016 1 87.81 25 ALA B C 1
ATOM 1574 O O . ALA B 1 25 ? -16.344 -9.141 -8.906 1 87.81 25 ALA B O 1
ATOM 1575 N N . ASP B 1 26 ? -16.281 -6.93 -9.164 1 89.62 26 ASP B N 1
ATOM 1576 C CA . ASP B 1 26 ? -17.734 -6.824 -9.078 1 89.62 26 ASP B CA 1
ATOM 1577 C C . ASP B 1 26 ? -18.375 -6.859 -10.461 1 89.62 26 ASP B C 1
ATOM 1579 O O . ASP B 1 26 ? -19.578 -6.645 -10.602 1 89.62 26 ASP B O 1
ATOM 1583 N N . ALA B 1 27 ? -17.625 -7.105 -11.422 1 92.56 27 ALA B N 1
ATOM 1584 C CA . ALA B 1 27 ? -18.156 -7.184 -12.781 1 92.56 27 ALA B CA 1
ATOM 1585 C C . ALA B 1 27 ? -19.312 -8.172 -12.859 1 92.56 27 ALA B C 1
ATOM 1587 O O . ALA B 1 27 ? -19.312 -9.188 -12.156 1 92.56 27 ALA B O 1
ATOM 1588 N N . PRO B 1 28 ? -20.312 -7.914 -13.688 1 95.06 28 PRO B N 1
ATOM 1589 C CA . PRO B 1 28 ? -21.484 -8.781 -13.781 1 95.06 28 PRO B CA 1
ATOM 1590 C C . PRO B 1 28 ? -21.156 -10.18 -14.289 1 95.06 28 PRO B C 1
ATOM 1592 O O . PRO B 1 28 ? -20.5 -10.32 -15.328 1 95.06 28 PRO B O 1
ATOM 1595 N N . LEU B 1 29 ? -21.703 -11.141 -13.633 1 97.19 29 LEU B N 1
ATOM 1596 C CA . LEU B 1 29 ? -21.453 -12.531 -13.992 1 97.19 29 LEU B CA 1
ATOM 1597 C C . LEU B 1 29 ? -22.141 -12.891 -15.297 1 97.19 29 LEU B C 1
ATOM 1599 O O . LEU B 1 29 ? -21.656 -13.719 -16.062 1 97.19 29 LEU B O 1
ATOM 1603 N N . GLU B 1 30 ? -23.219 -12.195 -15.578 1 97.19 30 GLU B N 1
ATOM 1604 C CA . GLU B 1 30 ? -23.922 -12.414 -16.844 1 97.19 30 GLU B CA 1
ATOM 1605 C C . GLU B 1 30 ? -23.031 -12.078 -18.031 1 97.19 30 GLU B C 1
ATOM 1607 O O . GLU B 1 30 ? -23.109 -12.734 -19.078 1 97.19 30 GLU B O 1
ATOM 1612 N N . GLU B 1 31 ? -22.281 -11.102 -17.922 1 96.94 31 GLU B N 1
ATOM 1613 C CA . GLU B 1 31 ? -21.375 -10.703 -18.984 1 96.94 31 GLU B CA 1
ATOM 1614 C C . GLU B 1 31 ? -20.297 -11.766 -19.219 1 96.94 31 GLU B C 1
ATOM 1616 O O . GLU B 1 31 ? -19.938 -12.055 -20.359 1 96.94 31 GLU B O 1
ATOM 1621 N N . ILE B 1 32 ? -19.781 -12.312 -18.156 1 97.56 32 ILE B N 1
ATOM 1622 C CA . ILE B 1 32 ? -18.781 -13.375 -18.25 1 97.56 32 ILE B CA 1
ATOM 1623 C C . ILE B 1 32 ? -19.375 -14.578 -18.969 1 97.56 32 ILE B C 1
ATOM 1625 O O . ILE B 1 32 ? -18.75 -15.125 -19.891 1 97.56 32 ILE B O 1
ATOM 1629 N N . ALA B 1 33 ? -20.562 -14.938 -18.547 1 97.94 33 ALA B N 1
ATOM 1630 C CA . ALA B 1 33 ? -21.25 -16.062 -19.188 1 97.94 33 ALA B CA 1
ATOM 1631 C C . ALA B 1 33 ? -21.453 -15.805 -20.688 1 97.94 33 ALA B C 1
ATOM 1633 O O . ALA B 1 33 ? -21.141 -16.656 -21.516 1 97.94 33 ALA B O 1
ATOM 1634 N N . ARG B 1 34 ? -21.906 -14.633 -21 1 97.62 34 ARG B N 1
ATOM 1635 C CA . ARG B 1 34 ? -22.156 -14.25 -22.391 1 97.62 34 ARG B CA 1
ATOM 1636 C C . ARG B 1 34 ? -20.875 -14.312 -23.219 1 97.62 34 ARG B C 1
ATOM 1638 O O . ARG B 1 34 ? -20.859 -14.898 -24.297 1 97.62 34 ARG B O 1
ATOM 1645 N N . ARG B 1 35 ? -19.828 -13.797 -22.75 1 96.94 35 ARG B N 1
ATOM 1646 C CA . ARG B 1 35 ? -18.547 -13.773 -23.453 1 96.94 35 ARG B CA 1
ATOM 1647 C C . ARG B 1 35 ? -18 -15.188 -23.625 1 96.94 35 ARG B C 1
ATOM 1649 O O . ARG B 1 35 ? -17.297 -15.469 -24.609 1 96.94 35 ARG B O 1
ATOM 1656 N N . ALA B 1 36 ? -18.344 -16.016 -22.656 1 97.06 36 ALA B N 1
ATOM 1657 C CA . ALA B 1 36 ? -17.891 -17.406 -22.703 1 97.06 36 ALA B CA 1
ATOM 1658 C C . ALA B 1 36 ? -18.766 -18.234 -23.641 1 97.06 36 ALA B C 1
ATOM 1660 O O . ALA B 1 36 ? -18.469 -19.406 -23.906 1 97.06 36 ALA B O 1
ATOM 1661 N N . GLY B 1 37 ? -19.812 -17.609 -24.062 1 96.94 37 GLY B N 1
ATOM 1662 C CA . GLY B 1 37 ? -20.703 -18.297 -25 1 96.94 37 GLY B CA 1
ATOM 1663 C C . GLY B 1 37 ? -21.609 -19.312 -24.328 1 96.94 37 GLY B C 1
ATOM 1664 O O . GLY B 1 37 ? -21.984 -20.312 -24.938 1 96.94 37 GLY B O 1
ATOM 1665 N N . VAL B 1 38 ? -21.875 -19.125 -23.094 1 97 38 VAL B N 1
ATOM 1666 C CA . VAL B 1 38 ? -22.75 -20.047 -22.359 1 97 38 VAL B CA 1
ATOM 1667 C C . VAL B 1 38 ? -23.828 -19.25 -21.625 1 97 38 VAL B C 1
ATOM 1669 O O . VAL B 1 38 ? -23.75 -18.031 -21.547 1 97 38 VAL B O 1
ATOM 1672 N N . GLY B 1 39 ? -24.859 -19.938 -21.172 1 95.62 39 GLY B N 1
ATOM 1673 C CA . GLY B 1 39 ? -25.891 -19.312 -20.344 1 95.62 39 GLY B CA 1
ATOM 1674 C C . GLY B 1 39 ? -25.422 -19.078 -18.922 1 95.62 39 GLY B C 1
ATOM 1675 O O . GLY B 1 39 ? -24.484 -19.719 -18.453 1 95.62 39 GLY B O 1
ATOM 1676 N N . ILE B 1 40 ? -26.156 -18.203 -18.234 1 96.88 40 ILE B N 1
ATOM 1677 C CA . ILE B 1 40 ? -25.828 -17.859 -16.859 1 96.88 40 ILE B CA 1
ATOM 1678 C C . ILE B 1 40 ? -26 -19.094 -15.969 1 96.88 40 ILE B C 1
ATOM 1680 O O . ILE B 1 40 ? -25.266 -19.266 -14.984 1 96.88 40 ILE B O 1
ATOM 1684 N N . GLY B 1 41 ? -26.891 -19.953 -16.328 1 96.5 41 GLY B N 1
ATOM 1685 C CA . GLY B 1 41 ? -27.062 -21.188 -15.586 1 96.5 41 GLY B CA 1
ATOM 1686 C C . GLY B 1 41 ? -25.859 -22.094 -15.625 1 96.5 41 GLY B C 1
ATOM 1687 O O . GLY B 1 41 ? -25.516 -22.734 -14.617 1 96.5 41 GLY B O 1
ATOM 1688 N N . THR B 1 42 ? -25.25 -22.188 -16.75 1 96.31 42 THR B N 1
ATOM 1689 C CA . THR B 1 42 ? -24.031 -22.969 -16.906 1 96.31 42 THR B CA 1
ATOM 1690 C C . THR B 1 42 ? -22.922 -22.438 -16.016 1 96.31 42 THR B C 1
ATOM 1692 O O . THR B 1 42 ? -22.203 -23.203 -15.383 1 96.31 42 THR B O 1
ATOM 1695 N N . LEU B 1 43 ? -22.75 -21.094 -15.891 1 97.44 43 LEU B N 1
ATOM 1696 C CA . LEU B 1 43 ? -21.766 -20.484 -15.008 1 97.44 43 LEU B CA 1
ATOM 1697 C C . LEU B 1 43 ? -21.984 -20.922 -13.562 1 97.44 43 LEU B C 1
ATOM 1699 O O . LEU B 1 43 ? -21.047 -21.359 -12.891 1 97.44 43 LEU B O 1
ATOM 1703 N N . TYR B 1 44 ? -23.25 -20.906 -13.125 1 96.75 44 TYR B N 1
ATOM 1704 C CA . TYR B 1 44 ? -23.562 -21.188 -11.727 1 96.75 44 TYR B CA 1
ATOM 1705 C C . TYR B 1 44 ? -23.406 -22.672 -11.422 1 96.75 44 TYR B C 1
ATOM 1707 O O . TYR B 1 44 ? -23.156 -23.062 -10.273 1 96.75 44 TYR B O 1
ATOM 1715 N N . ARG B 1 45 ? -23.531 -23.531 -12.453 1 95.94 45 ARG B N 1
ATOM 1716 C CA . ARG B 1 45 ? -23.266 -24.953 -12.273 1 95.94 45 ARG B CA 1
ATOM 1717 C C . ARG B 1 45 ? -21.797 -25.219 -11.992 1 95.94 45 ARG B C 1
ATOM 1719 O O . ARG B 1 45 ? -21.453 -26.078 -11.172 1 95.94 45 ARG B O 1
ATOM 1726 N N . HIS B 1 46 ? -20.969 -24.469 -12.633 1 96.25 46 HIS B N 1
ATOM 1727 C CA . HIS B 1 46 ? -19.531 -24.641 -12.469 1 96.25 46 HIS B CA 1
ATOM 1728 C C . HIS B 1 46 ? -19.016 -23.859 -11.266 1 96.25 46 HIS B C 1
ATOM 1730 O O . HIS B 1 46 ? -18.125 -24.328 -10.547 1 96.25 46 HIS B O 1
ATOM 1736 N N . PHE B 1 47 ? -19.594 -22.641 -11.086 1 97 47 PHE B N 1
ATOM 1737 C CA . PHE B 1 47 ? -19.203 -21.734 -10.016 1 97 47 PHE B CA 1
ATOM 1738 C C . PHE B 1 47 ? -20.438 -21.141 -9.328 1 97 47 PHE B C 1
ATOM 1740 O O . PHE B 1 47 ? -20.891 -20.062 -9.688 1 97 47 PHE B O 1
ATOM 1747 N N . PRO B 1 48 ? -20.828 -21.75 -8.328 1 96.19 48 PRO B N 1
ATOM 1748 C CA . PRO B 1 48 ? -22.109 -21.422 -7.703 1 96.19 48 PRO B CA 1
ATOM 1749 C C . PRO B 1 48 ? -22.125 -20 -7.129 1 96.19 48 PRO B C 1
ATOM 1751 O O . PRO B 1 48 ? -23.203 -19.406 -6.977 1 96.19 48 PRO B O 1
ATOM 1754 N N . THR B 1 49 ? -20.891 -19.484 -6.77 1 95.31 49 THR B N 1
ATOM 1755 C CA . THR B 1 49 ? -20.828 -18.125 -6.23 1 95.31 49 THR B CA 1
ATOM 1756 C C . THR B 1 49 ? -19.734 -17.312 -6.906 1 95.31 49 THR B C 1
ATOM 1758 O O . THR B 1 49 ? -18.797 -17.891 -7.48 1 95.31 49 THR B O 1
ATOM 1761 N N . ARG B 1 50 ? -19.828 -16.031 -6.758 1 93.75 50 ARG B N 1
ATOM 1762 C CA . ARG B 1 50 ? -18.766 -15.133 -7.234 1 93.75 50 ARG B CA 1
ATOM 1763 C C . ARG B 1 50 ? -17.438 -15.453 -6.562 1 93.75 50 ARG B C 1
ATOM 1765 O O . ARG B 1 50 ? -16.391 -15.469 -7.219 1 93.75 50 ARG B O 1
ATOM 1772 N N . ALA B 1 51 ? -17.547 -15.75 -5.297 1 90.44 51 ALA B N 1
ATOM 1773 C CA . ALA B 1 51 ? -16.344 -16.047 -4.531 1 90.44 51 ALA B CA 1
ATOM 1774 C C . ALA B 1 51 ? -15.625 -17.281 -5.09 1 90.44 51 ALA B C 1
ATOM 1776 O O . ALA B 1 51 ? -14.398 -17.297 -5.191 1 90.44 51 ALA B O 1
ATOM 1777 N N . GLU B 1 52 ? -16.359 -18.219 -5.465 1 93 52 GLU B N 1
ATOM 1778 C CA . GLU B 1 52 ? -15.773 -19.438 -6.016 1 93 52 GLU B CA 1
ATOM 1779 C C . GLU B 1 52 ? -15.133 -19.172 -7.375 1 93 52 GLU B C 1
ATOM 1781 O O . GLU B 1 52 ? -14.078 -19.734 -7.688 1 93 52 GLU B O 1
ATOM 1786 N N . LEU B 1 53 ? -15.82 -18.344 -8.148 1 94.69 53 LEU B N 1
ATOM 1787 C CA . LEU B 1 53 ? -15.258 -17.984 -9.453 1 94.69 53 LEU B CA 1
ATOM 1788 C C . LEU B 1 53 ? -13.977 -17.188 -9.281 1 94.69 53 LEU B C 1
ATOM 1790 O O . LEU B 1 53 ? -12.969 -17.469 -9.938 1 94.69 53 LEU B O 1
ATOM 1794 N N . LEU B 1 54 ? -13.938 -16.234 -8.398 1 91.94 54 LEU B N 1
ATOM 1795 C CA . LEU B 1 54 ? -12.758 -15.422 -8.125 1 91.94 54 LEU B CA 1
ATOM 1796 C C . LEU B 1 54 ? -11.602 -16.281 -7.629 1 91.94 54 LEU B C 1
ATOM 1798 O O . LEU B 1 54 ? -10.453 -16.094 -8.039 1 91.94 54 LEU B O 1
ATOM 1802 N N . ASN B 1 55 ? -11.969 -17.188 -6.773 1 89.94 55 ASN B N 1
ATOM 1803 C CA . ASN B 1 55 ? -10.953 -18.109 -6.262 1 89.94 55 ASN B CA 1
ATOM 1804 C C . ASN B 1 55 ? -10.344 -18.938 -7.383 1 89.94 55 ASN B C 1
ATOM 1806 O O . ASN B 1 55 ? -9.133 -19.172 -7.398 1 89.94 55 ASN B O 1
ATOM 1810 N N . ALA B 1 56 ? -11.172 -19.375 -8.242 1 92.75 56 ALA B N 1
ATOM 1811 C CA . ALA B 1 56 ? -10.672 -20.172 -9.359 1 92.75 56 ALA B CA 1
ATOM 1812 C C . ALA B 1 56 ? -9.742 -19.344 -10.25 1 92.75 56 ALA B C 1
ATOM 1814 O O . ALA B 1 56 ? -8.695 -19.828 -10.68 1 92.75 56 ALA B O 1
ATOM 1815 N N . VAL B 1 57 ? -10.109 -18.125 -10.555 1 92.69 57 VAL B N 1
ATOM 1816 C CA . VAL B 1 57 ? -9.273 -17.219 -11.336 1 92.69 57 VAL B CA 1
ATOM 1817 C C . VAL B 1 57 ? -7.941 -17 -10.617 1 92.69 57 VAL B C 1
ATOM 1819 O O . VAL B 1 57 ? -6.879 -17.078 -11.234 1 92.69 57 VAL B O 1
ATOM 1822 N N . PHE B 1 58 ? -8.016 -16.797 -9.383 1 91.88 58 PHE B N 1
ATOM 1823 C CA . PHE B 1 58 ? -6.82 -16.609 -8.562 1 91.88 58 PHE B CA 1
ATOM 1824 C C . PHE B 1 58 ? -5.914 -17.828 -8.617 1 91.88 58 PHE B C 1
ATOM 1826 O O . PHE B 1 58 ? -4.703 -17.703 -8.812 1 91.88 58 PHE B O 1
ATOM 1833 N N . GLN B 1 59 ? -6.512 -18.984 -8.469 1 92.31 59 GLN B N 1
ATOM 1834 C CA . GLN B 1 59 ? -5.734 -20.219 -8.445 1 92.31 59 GLN B CA 1
ATOM 1835 C C . GLN B 1 59 ? -5.027 -20.453 -9.773 1 92.31 59 GLN B C 1
ATOM 1837 O O . GLN B 1 59 ? -3.883 -20.922 -9.805 1 92.31 59 GLN B O 1
ATOM 1842 N N . GLU B 1 60 ? -5.695 -20.172 -10.797 1 92.06 60 GLU B N 1
ATOM 1843 C CA . GLU B 1 60 ? -5.07 -20.297 -12.109 1 92.06 60 GLU B CA 1
ATOM 1844 C C . GLU B 1 60 ? -3.867 -19.375 -12.25 1 92.06 60 GLU B C 1
ATOM 1846 O O . GLU B 1 60 ? -2.797 -19.797 -12.688 1 92.06 60 GLU B O 1
ATOM 1851 N N . ALA B 1 61 ? -4.023 -18.141 -11.891 1 92.5 61 ALA B N 1
ATOM 1852 C CA . ALA B 1 61 ? -2.936 -17.172 -11.961 1 92.5 61 ALA B CA 1
ATOM 1853 C C . ALA B 1 61 ? -1.779 -17.578 -11.047 1 92.5 61 ALA B C 1
ATOM 1855 O O . ALA B 1 61 ? -0.612 -17.406 -11.414 1 92.5 61 ALA B O 1
ATOM 1856 N N . LEU B 1 62 ? -2.123 -18.094 -9.914 1 94.31 62 LEU B N 1
ATOM 1857 C CA . LEU B 1 62 ? -1.125 -18.562 -8.961 1 94.31 62 LEU B CA 1
ATOM 1858 C C . LEU B 1 62 ? -0.304 -19.703 -9.539 1 94.31 62 LEU B C 1
ATOM 1860 O O . LEU B 1 62 ? 0.924 -19.719 -9.438 1 94.31 62 LEU B O 1
ATOM 1864 N N . THR B 1 63 ? -1.034 -20.641 -10.125 1 94.56 63 THR B N 1
ATOM 1865 C CA . THR B 1 63 ? -0.356 -21.781 -10.734 1 94.56 63 THR B CA 1
ATOM 1866 C C . THR B 1 63 ? 0.608 -21.328 -11.828 1 94.56 63 THR B C 1
ATOM 1868 O O . THR B 1 63 ? 1.747 -21.797 -11.891 1 94.56 63 THR B O 1
ATOM 1871 N N . GLU B 1 64 ? 0.21 -20.422 -12.633 1 94.62 64 GLU B N 1
ATOM 1872 C CA . GLU B 1 64 ? 1.067 -19.859 -13.68 1 94.62 64 GLU B CA 1
ATOM 1873 C C . GLU B 1 64 ? 2.305 -19.203 -13.078 1 94.62 64 GLU B C 1
ATOM 1875 O O . GLU B 1 64 ? 3.416 -19.375 -13.578 1 94.62 64 GLU B O 1
ATOM 1880 N N . LEU B 1 65 ? 2.107 -18.453 -12.016 1 95.88 65 LEU B N 1
ATOM 1881 C CA . LEU B 1 65 ? 3.223 -17.766 -11.375 1 95.88 65 LEU B CA 1
ATOM 1882 C C . LEU B 1 65 ? 4.172 -18.766 -10.719 1 95.88 65 LEU B C 1
ATOM 1884 O O . LEU B 1 65 ? 5.391 -18.578 -10.742 1 95.88 65 LEU B O 1
ATOM 1888 N N . LEU B 1 66 ? 3.633 -19.844 -10.18 1 97 66 LEU B N 1
ATOM 1889 C CA . LEU B 1 66 ? 4.469 -20.875 -9.578 1 97 66 LEU B CA 1
ATOM 1890 C C . LEU B 1 66 ? 5.328 -21.547 -10.633 1 97 66 LEU B C 1
ATOM 1892 O O . LEU B 1 66 ? 6.52 -21.797 -10.414 1 97 66 LEU B O 1
ATOM 1896 N N . ASP B 1 67 ? 4.73 -21.828 -11.766 1 96.75 67 ASP B N 1
ATOM 1897 C CA . ASP B 1 67 ? 5.488 -22.391 -12.875 1 96.75 67 ASP B CA 1
ATOM 1898 C C . ASP B 1 67 ? 6.613 -21.453 -13.312 1 96.75 67 ASP B C 1
ATOM 1900 O O . ASP B 1 67 ? 7.758 -21.891 -13.477 1 96.75 67 ASP B O 1
ATOM 1904 N N . ARG B 1 68 ? 6.312 -20.234 -13.406 1 96.12 68 ARG B N 1
ATOM 1905 C CA . ARG B 1 68 ? 7.309 -19.234 -13.773 1 96.12 68 ARG B CA 1
ATOM 1906 C C . ARG B 1 68 ? 8.406 -19.141 -12.727 1 96.12 68 ARG B C 1
ATOM 1908 O O . ARG B 1 68 ? 9.578 -18.953 -13.062 1 96.12 68 ARG B O 1
ATOM 1915 N N . SER B 1 69 ? 8.047 -19.234 -11.5 1 97.06 69 SER B N 1
ATOM 1916 C CA . SER B 1 69 ? 9.016 -19.203 -10.414 1 97.06 69 SER B CA 1
ATOM 1917 C C . SER B 1 69 ? 10.031 -20.328 -10.531 1 97.06 69 SER B C 1
ATOM 1919 O O . SER B 1 69 ? 11.227 -20.125 -10.297 1 97.06 69 SER B O 1
ATOM 1921 N N . GLY B 1 70 ? 9.555 -21.516 -10.852 1 96.31 70 GLY B N 1
ATOM 1922 C CA . GLY B 1 70 ? 10.445 -22.656 -11.07 1 96.31 70 GLY B CA 1
ATOM 1923 C C . GLY B 1 70 ? 11.453 -22.406 -12.18 1 96.31 70 GLY B C 1
ATOM 1924 O O . GLY B 1 70 ? 12.641 -22.719 -12.031 1 96.31 70 GLY B O 1
ATOM 1925 N N . GLU B 1 71 ? 11.016 -21.812 -13.242 1 96.94 71 GLU B N 1
ATOM 1926 C CA . GLU B 1 71 ? 11.883 -21.484 -14.375 1 96.94 71 GLU B CA 1
ATOM 1927 C C . GLU B 1 71 ? 12.93 -20.453 -13.984 1 96.94 71 GLU B C 1
ATOM 1929 O O . GLU B 1 71 ? 14.102 -20.594 -14.328 1 96.94 71 GLU B O 1
ATOM 1934 N N . LEU B 1 72 ? 12.523 -19.453 -13.289 1 96.81 72 LEU B N 1
ATOM 1935 C CA . LEU B 1 72 ? 13.414 -18.375 -12.883 1 96.81 72 LEU B CA 1
ATOM 1936 C C . LEU B 1 72 ? 14.461 -18.875 -11.891 1 96.81 72 LEU B C 1
ATOM 1938 O O . LEU B 1 72 ? 15.594 -18.391 -11.883 1 96.81 72 LEU B O 1
ATOM 1942 N N . ALA B 1 73 ? 14.07 -19.859 -11.109 1 94.56 73 ALA B N 1
ATOM 1943 C CA . ALA B 1 73 ? 14.992 -20.406 -10.117 1 94.56 73 ALA B CA 1
ATOM 1944 C C . ALA B 1 73 ? 16.172 -21.094 -10.797 1 94.56 73 ALA B C 1
ATOM 1946 O O . ALA B 1 73 ? 17.219 -21.297 -10.172 1 94.56 73 ALA B O 1
ATOM 1947 N N . GLU B 1 74 ? 16.016 -21.375 -12.07 1 94.31 74 GLU B N 1
ATOM 1948 C CA . GLU B 1 74 ? 17.078 -22.062 -12.812 1 94.31 74 GLU B CA 1
ATOM 1949 C C . GLU B 1 74 ? 17.859 -21.078 -13.688 1 94.31 74 GLU B C 1
ATOM 1951 O O . GLU B 1 74 ? 18.781 -21.469 -14.391 1 94.31 74 GLU B O 1
ATOM 1956 N N . ALA B 1 75 ? 17.453 -19.875 -13.625 1 93.88 75 ALA B N 1
ATOM 1957 C CA . ALA B 1 75 ? 18.078 -18.859 -14.477 1 93.88 75 ALA B CA 1
ATOM 1958 C C . ALA B 1 75 ? 19.531 -18.625 -14.062 1 93.88 75 ALA B C 1
ATOM 1960 O O . ALA B 1 75 ? 19.891 -18.781 -12.891 1 93.88 75 ALA B O 1
ATOM 1961 N N . ALA B 1 76 ? 20.344 -18.141 -14.922 1 93.38 76 ALA B N 1
ATOM 1962 C CA . ALA B 1 76 ? 21.781 -17.969 -14.727 1 93.38 76 ALA B CA 1
ATOM 1963 C C . ALA B 1 76 ? 22.078 -16.781 -13.828 1 93.38 76 ALA B C 1
ATOM 1965 O O . ALA B 1 76 ? 23.047 -16.797 -13.07 1 93.38 76 ALA B O 1
ATOM 1966 N N . GLU B 1 77 ? 21.312 -15.758 -13.93 1 96.31 77 GLU B N 1
ATOM 1967 C CA . GLU B 1 77 ? 21.531 -14.555 -13.133 1 96.31 77 GLU B CA 1
ATOM 1968 C C . GLU B 1 77 ? 20.547 -14.469 -11.969 1 96.31 77 GLU B C 1
ATOM 1970 O O . GLU B 1 77 ? 19.422 -14 -12.141 1 96.31 77 GLU B O 1
ATOM 1975 N N . PRO B 1 78 ? 20.969 -14.773 -10.82 1 95.06 78 PRO B N 1
ATOM 1976 C CA . PRO B 1 78 ? 20.047 -14.945 -9.688 1 95.06 78 PRO B CA 1
ATOM 1977 C C . PRO B 1 78 ? 19.328 -13.656 -9.312 1 95.06 78 PRO B C 1
ATOM 1979 O O . PRO B 1 78 ? 18.125 -13.672 -9.039 1 95.06 78 PRO B O 1
ATOM 1982 N N . CYS B 1 79 ? 20.031 -12.547 -9.266 1 94.62 79 CYS B N 1
ATOM 1983 C CA . CYS B 1 79 ? 19.391 -11.297 -8.875 1 94.62 79 CYS B CA 1
ATOM 1984 C C . CYS B 1 79 ? 18.391 -10.844 -9.922 1 94.62 79 CYS B C 1
ATOM 1986 O O . CYS B 1 79 ? 17.297 -10.367 -9.578 1 94.62 79 CYS B O 1
ATOM 1988 N N . ARG B 1 80 ? 18.734 -10.984 -11.148 1 95.38 80 ARG B N 1
ATOM 1989 C CA . ARG B 1 80 ? 17.797 -10.656 -12.219 1 95.38 80 ARG B CA 1
ATOM 1990 C C . ARG B 1 80 ? 16.547 -11.523 -12.148 1 95.38 80 ARG B C 1
ATOM 1992 O O . ARG B 1 80 ? 15.438 -11.039 -12.375 1 95.38 80 ARG B O 1
ATOM 1999 N N . ALA B 1 81 ? 16.781 -12.758 -11.852 1 97.44 81 ALA B N 1
ATOM 2000 C CA . ALA B 1 81 ? 15.672 -13.688 -11.703 1 97.44 81 ALA B CA 1
ATOM 2001 C C . ALA B 1 81 ? 14.742 -13.25 -10.57 1 97.44 81 ALA B C 1
ATOM 2003 O O . ALA B 1 81 ? 13.523 -13.273 -10.711 1 97.44 81 ALA B O 1
ATOM 2004 N N . LEU B 1 82 ? 15.32 -12.852 -9.461 1 97.38 82 LEU B N 1
ATOM 2005 C CA . LEU B 1 82 ? 14.539 -12.375 -8.328 1 97.38 82 LEU B CA 1
ATOM 2006 C C . LEU B 1 82 ? 13.727 -11.141 -8.695 1 97.38 82 LEU B C 1
ATOM 2008 O O . LEU B 1 82 ? 12.531 -11.07 -8.406 1 97.38 82 LEU B O 1
ATOM 2012 N N . VAL B 1 83 ? 14.344 -10.227 -9.375 1 96.88 83 VAL B N 1
ATOM 2013 C CA . VAL B 1 83 ? 13.688 -8.984 -9.758 1 96.88 83 VAL B CA 1
ATOM 2014 C C . VAL B 1 83 ? 12.539 -9.273 -10.719 1 96.88 83 VAL B C 1
ATOM 2016 O O . VAL B 1 83 ? 11.445 -8.734 -10.57 1 96.88 83 VAL B O 1
ATOM 2019 N N . GLU B 1 84 ? 12.773 -10.125 -11.641 1 97.56 84 GLU B N 1
ATOM 2020 C CA . GLU B 1 84 ? 11.727 -10.523 -12.578 1 97.56 84 GLU B CA 1
ATOM 2021 C C . GLU B 1 84 ? 10.562 -11.188 -11.859 1 97.56 84 GLU B C 1
ATOM 2023 O O . GLU B 1 84 ? 9.398 -10.953 -12.195 1 97.56 84 GLU B O 1
ATOM 2028 N N . TRP B 1 85 ? 10.914 -12.016 -10.961 1 98.19 85 TRP B N 1
ATOM 2029 C CA . TRP B 1 85 ? 9.883 -12.695 -10.172 1 98.19 85 TRP B CA 1
ATOM 2030 C C . TRP B 1 85 ? 9.047 -11.688 -9.391 1 98.19 85 TRP B C 1
ATOM 2032 O O . TRP B 1 85 ? 7.824 -11.797 -9.336 1 98.19 85 TRP B O 1
ATOM 2042 N N . LEU B 1 86 ? 9.672 -10.719 -8.773 1 97.81 86 LEU B N 1
ATOM 2043 C CA . LEU B 1 86 ? 8.969 -9.695 -8.016 1 97.81 86 LEU B CA 1
ATOM 2044 C C . LEU B 1 86 ? 8.055 -8.875 -8.922 1 97.81 86 LEU B C 1
ATOM 2046 O O . LEU B 1 86 ? 6.949 -8.5 -8.523 1 97.81 86 LEU B O 1
ATOM 2050 N N . ARG B 1 87 ? 8.484 -8.586 -10.109 1 97.69 87 ARG B N 1
ATOM 2051 C CA . ARG B 1 87 ? 7.629 -7.914 -11.086 1 97.69 87 ARG B CA 1
ATOM 2052 C C . ARG B 1 87 ? 6.383 -8.742 -11.383 1 97.69 87 ARG B C 1
ATOM 2054 O O . ARG B 1 87 ? 5.273 -8.211 -11.445 1 97.69 87 ARG B O 1
ATOM 2061 N N . ALA B 1 88 ? 6.605 -10 -11.555 1 97.38 88 ALA B N 1
ATOM 2062 C CA . ALA B 1 88 ? 5.488 -10.906 -11.812 1 97.38 88 ALA B CA 1
ATOM 2063 C C . ALA B 1 88 ? 4.543 -10.969 -10.609 1 97.38 88 ALA B C 1
ATOM 2065 O O . ALA B 1 88 ? 3.33 -11.109 -10.773 1 97.38 88 ALA B O 1
ATOM 2066 N N . LEU B 1 89 ? 5.078 -10.914 -9.43 1 97.12 89 LEU B N 1
ATOM 2067 C CA . LEU B 1 89 ? 4.285 -10.922 -8.211 1 97.12 89 LEU B CA 1
ATOM 2068 C C . LEU B 1 89 ? 3.385 -9.688 -8.141 1 97.12 89 LEU B C 1
ATOM 2070 O O . LEU B 1 89 ? 2.219 -9.789 -7.75 1 97.12 89 LEU B O 1
ATOM 2074 N N . VAL B 1 90 ? 3.91 -8.531 -8.531 1 97.31 90 VAL B N 1
ATOM 2075 C CA . VAL B 1 90 ? 3.115 -7.312 -8.562 1 97.31 90 VAL B CA 1
ATOM 2076 C C . VAL B 1 90 ? 1.954 -7.473 -9.539 1 97.31 90 VAL B C 1
ATOM 2078 O O . VAL B 1 90 ? 0.812 -7.141 -9.219 1 97.31 90 VAL B O 1
ATOM 2081 N N . ALA B 1 91 ? 2.271 -7.996 -10.641 1 94.44 91 ALA B N 1
ATOM 2082 C CA . ALA B 1 91 ? 1.234 -8.227 -11.641 1 94.44 91 ALA B CA 1
ATOM 2083 C C . ALA B 1 91 ? 0.177 -9.195 -11.125 1 94.44 91 ALA B C 1
ATOM 2085 O O . ALA B 1 91 ? -1.021 -8.984 -11.32 1 94.44 91 ALA B O 1
ATOM 2086 N N . HIS B 1 92 ? 0.626 -10.219 -10.469 1 94.06 92 HIS B N 1
ATOM 2087 C CA . HIS B 1 92 ? -0.266 -11.211 -9.883 1 94.06 92 HIS B CA 1
ATOM 2088 C C . HIS B 1 92 ? -1.199 -10.578 -8.859 1 94.06 92 HIS B C 1
ATOM 2090 O O . HIS B 1 92 ? -2.402 -10.852 -8.859 1 94.06 92 HIS B O 1
ATOM 2096 N N . ALA B 1 93 ? -0.663 -9.758 -8.031 1 94 93 ALA B N 1
ATOM 2097 C CA . ALA B 1 93 ? -1.452 -9.102 -6.996 1 94 93 ALA B CA 1
ATOM 2098 C C . ALA B 1 93 ? -2.463 -8.133 -7.602 1 94 93 ALA B C 1
ATOM 2100 O O . ALA B 1 93 ? -3.441 -7.758 -6.953 1 94 93 ALA B O 1
ATOM 2101 N N . GLY B 1 94 ? -2.219 -7.723 -8.812 1 91.81 94 GLY B N 1
ATOM 2102 C CA . GLY B 1 94 ? -3.084 -6.777 -9.5 1 91.81 94 GLY B CA 1
ATOM 2103 C C . GLY B 1 94 ? -4.035 -7.441 -10.477 1 91.81 94 GLY B C 1
ATOM 2104 O O . GLY B 1 94 ? -4.598 -6.777 -11.352 1 91.81 94 GLY B O 1
ATOM 2105 N N . GLU B 1 95 ? -4.211 -8.727 -10.383 1 89 95 GLU B N 1
ATOM 2106 C CA . GLU B 1 95 ? -5.027 -9.484 -11.328 1 89 95 GLU B CA 1
ATOM 2107 C C . GLU B 1 95 ? -6.461 -8.961 -11.359 1 89 95 GLU B C 1
ATOM 2109 O O . GLU B 1 95 ? -7.074 -8.883 -12.43 1 89 95 GLU B O 1
ATOM 2114 N N . TYR B 1 96 ? -6.996 -8.617 -10.312 1 86.5 96 TYR B N 1
ATOM 2115 C CA . TYR B 1 96 ? -8.297 -7.965 -10.234 1 86.5 96 TYR B CA 1
ATOM 2116 C C . TYR B 1 96 ? -8.375 -7.039 -9.031 1 86.5 96 TYR B C 1
ATOM 2118 O O . TYR B 1 96 ? -7.578 -7.16 -8.094 1 86.5 96 TYR B O 1
ATOM 2126 N N . ARG B 1 97 ? -9.336 -6.184 -9.102 1 86.94 97 ARG B N 1
ATOM 2127 C CA . ARG B 1 97 ? -9.469 -5.168 -8.062 1 86.94 97 ARG B CA 1
ATOM 2128 C C . ARG B 1 97 ? -9.75 -5.809 -6.703 1 86.94 97 ARG B C 1
ATOM 2130 O O . ARG B 1 97 ? -10.625 -6.668 -6.586 1 86.94 97 ARG B O 1
ATOM 2137 N N . GLY B 1 98 ? -8.945 -5.438 -5.723 1 86.56 98 GLY B N 1
ATOM 2138 C CA . GLY B 1 98 ? -9.164 -5.91 -4.363 1 86.56 98 GLY B CA 1
ATOM 2139 C C . GLY B 1 98 ? -8.219 -7.031 -3.965 1 86.56 98 GLY B C 1
ATOM 2140 O O . GLY B 1 98 ? -8.078 -7.336 -2.777 1 86.56 98 GLY B O 1
ATOM 2141 N N . LEU B 1 99 ? -7.629 -7.672 -4.895 1 90.56 99 LEU B N 1
ATOM 2142 C CA . LEU B 1 99 ? -6.777 -8.812 -4.594 1 90.56 99 LEU B CA 1
ATOM 2143 C C . LEU B 1 99 ? -5.547 -8.383 -3.799 1 90.56 99 LEU B C 1
ATOM 2145 O O . LEU B 1 99 ? -5.184 -9.031 -2.812 1 90.56 99 LEU B O 1
ATOM 2149 N N . ALA B 1 100 ? -4.934 -7.27 -4.184 1 92.5 100 ALA B N 1
ATOM 2150 C CA . ALA B 1 100 ? -3.734 -6.793 -3.498 1 92.5 100 ALA B CA 1
ATOM 2151 C C . ALA B 1 100 ? -4.012 -6.539 -2.02 1 92.5 100 ALA B C 1
ATOM 2153 O O . ALA B 1 100 ? -3.223 -6.938 -1.157 1 92.5 100 ALA B O 1
ATOM 2154 N N . HIS B 1 101 ? -5.094 -5.977 -1.796 1 88.69 101 HIS B N 1
ATOM 2155 C CA . HIS B 1 101 ? -5.484 -5.711 -0.417 1 88.69 101 HIS B CA 1
ATOM 2156 C C . HIS B 1 101 ? -5.715 -7.004 0.353 1 88.69 101 HIS B C 1
ATOM 2158 O O . HIS B 1 101 ? -5.277 -7.141 1.497 1 88.69 101 HIS B O 1
ATOM 2164 N N . ALA B 1 102 ? -6.387 -7.895 -0.246 1 87.62 102 ALA B N 1
ATOM 2165 C CA . ALA B 1 102 ? -6.66 -9.188 0.379 1 87.62 102 ALA B CA 1
ATOM 2166 C C . ALA B 1 102 ? -5.363 -9.93 0.688 1 87.62 102 ALA B C 1
ATOM 2168 O O . ALA B 1 102 ? -5.207 -10.5 1.772 1 87.62 102 ALA B O 1
ATOM 2169 N N . LEU B 1 103 ? -4.492 -9.883 -0.206 1 91.69 103 LEU B N 1
ATOM 2170 C CA . LEU B 1 103 ? -3.207 -10.555 -0.038 1 91.69 103 LEU B CA 1
ATOM 2171 C C . LEU B 1 103 ? -2.393 -9.906 1.073 1 91.69 103 LEU B C 1
ATOM 2173 O O . LEU B 1 103 ? -1.761 -10.594 1.875 1 91.69 103 LEU B O 1
ATOM 2177 N N . MET B 1 104 ? -2.426 -8.617 1.099 1 90.06 104 MET B N 1
ATOM 2178 C CA . MET B 1 104 ? -1.724 -7.867 2.133 1 90.06 104 MET B CA 1
ATOM 2179 C C . MET B 1 104 ? -2.256 -8.219 3.518 1 90.06 104 MET B C 1
ATOM 2181 O O . MET B 1 104 ? -1.481 -8.398 4.457 1 90.06 104 MET B O 1
ATOM 2185 N N . SER B 1 105 ? -3.494 -8.359 3.625 1 86.12 105 SER B N 1
ATOM 2186 C CA . SER B 1 105 ? -4.129 -8.703 4.895 1 86.12 105 SER B CA 1
ATOM 2187 C C . SER B 1 105 ? -3.82 -10.141 5.301 1 86.12 105 SER B C 1
ATOM 2189 O O . SER B 1 105 ? -3.633 -10.43 6.484 1 86.12 105 SER B O 1
ATOM 2191 N N . ALA B 1 106 ? -3.684 -10.961 4.352 1 86.12 106 ALA B N 1
ATOM 2192 C CA . ALA B 1 106 ? -3.494 -12.391 4.59 1 86.12 106 ALA B CA 1
ATOM 2193 C C . ALA B 1 106 ? -2.041 -12.695 4.941 1 86.12 106 ALA B C 1
ATOM 2195 O O . ALA B 1 106 ? -1.748 -13.734 5.539 1 86.12 106 ALA B O 1
ATOM 2196 N N . SER B 1 107 ? -1.163 -11.828 4.512 1 79.69 107 SER B N 1
ATOM 2197 C CA . SER B 1 107 ? 0.267 -12.117 4.57 1 79.69 107 SER B CA 1
ATOM 2198 C C . SER B 1 107 ? 0.719 -12.375 6.004 1 79.69 107 SER B C 1
ATOM 2200 O O . SER B 1 107 ? 1.729 -13.047 6.23 1 79.69 107 SER B O 1
ATOM 2202 N N . TYR B 1 108 ? -0.01 -11.984 6.957 1 73.94 108 TYR B N 1
ATOM 2203 C CA . TYR B 1 108 ? 0.487 -12.18 8.312 1 73.94 108 TYR B CA 1
ATOM 2204 C C . TYR B 1 108 ? -0.473 -13.039 9.125 1 73.94 108 TYR B C 1
ATOM 2206 O O . TYR B 1 108 ? -0.243 -13.289 10.312 1 73.94 108 TYR B O 1
ATOM 2214 N N . ASP B 1 109 ? -1.511 -13.359 8.492 1 77 109 ASP B N 1
ATOM 2215 C CA . ASP B 1 109 ? -2.4 -14.352 9.094 1 77 109 ASP B CA 1
ATOM 2216 C C . ASP B 1 109 ? -2.285 -15.695 8.375 1 77 109 ASP B C 1
ATOM 2218 O O . ASP B 1 109 ? -3.012 -15.961 7.418 1 77 109 ASP B O 1
ATOM 2222 N N . ARG B 1 110 ? -1.518 -16.547 8.906 1 73.94 110 ARG B N 1
ATOM 2223 C CA . ARG B 1 110 ? -1.219 -17.828 8.266 1 73.94 110 ARG B CA 1
ATOM 2224 C C . ARG B 1 110 ? -2.436 -18.75 8.273 1 73.94 110 ARG B C 1
ATOM 2226 O O . ARG B 1 110 ? -2.471 -19.734 7.551 1 73.94 110 ARG B O 1
ATOM 2233 N N . SER B 1 111 ? -3.43 -18.312 9.07 1 77.75 111 SER B N 1
ATOM 2234 C CA . SER B 1 111 ? -4.621 -19.156 9.141 1 77.75 111 SER B CA 1
ATOM 2235 C C . SER B 1 111 ? -5.605 -18.812 8.031 1 77.75 111 SER B C 1
ATOM 2237 O O . SER B 1 111 ? -6.551 -19.562 7.777 1 77.75 111 SER B O 1
ATOM 2239 N N . SER B 1 112 ? -5.27 -17.75 7.375 1 83.25 112 SER B N 1
ATOM 2240 C CA . SER B 1 112 ? -6.148 -17.344 6.281 1 83.25 112 SER B CA 1
ATOM 2241 C C . SER B 1 112 ? -6.031 -18.297 5.098 1 83.25 112 SER B C 1
ATOM 2243 O O . SER B 1 112 ? -4.938 -18.766 4.773 1 83.25 112 SER B O 1
ATOM 2245 N N . ALA B 1 113 ? -7.125 -18.594 4.465 1 80.81 113 ALA B N 1
ATOM 2246 C CA . ALA B 1 113 ? -7.141 -19.453 3.289 1 80.81 113 ALA B CA 1
ATOM 2247 C C . ALA B 1 113 ? -6.262 -18.891 2.178 1 80.81 113 ALA B C 1
ATOM 2249 O O . ALA B 1 113 ? -5.535 -19.625 1.511 1 80.81 113 ALA B O 1
ATOM 2250 N N . LEU B 1 114 ? -6.316 -17.625 2.047 1 84.19 114 LEU B N 1
ATOM 2251 C CA . LEU B 1 114 ? -5.523 -16.969 1.015 1 84.19 114 LEU B CA 1
ATOM 2252 C C . LEU B 1 114 ? -4.035 -17.094 1.312 1 84.19 114 LEU B C 1
ATOM 2254 O O . LEU B 1 114 ? -3.232 -17.328 0.404 1 84.19 114 LEU B O 1
ATOM 2258 N N . ALA B 1 115 ? -3.709 -16.938 2.557 1 84.56 115 ALA B N 1
ATOM 2259 C CA . ALA B 1 115 ? -2.316 -17.109 2.967 1 84.56 115 ALA B CA 1
ATOM 2260 C C . ALA B 1 115 ? -1.832 -18.531 2.697 1 84.56 115 ALA B C 1
ATOM 2262 O O . ALA B 1 115 ? -0.728 -18.719 2.184 1 84.56 115 ALA B O 1
ATOM 2263 N N . GLN B 1 116 ? -2.596 -19.453 3.033 1 85.06 116 GLN B N 1
ATOM 2264 C CA . GLN B 1 116 ? -2.242 -20.859 2.816 1 85.06 116 GLN B CA 1
ATOM 2265 C C . GLN B 1 116 ? -2.055 -21.156 1.332 1 85.06 116 GLN B C 1
ATOM 2267 O O . GLN B 1 116 ? -1.121 -21.859 0.948 1 85.06 116 GLN B O 1
ATOM 2272 N N . CYS B 1 117 ? -2.861 -20.547 0.613 1 85.81 117 CYS B N 1
ATOM 2273 C CA . CYS B 1 117 ? -2.783 -20.734 -0.832 1 85.81 117 CYS B CA 1
ATOM 2274 C C . CYS B 1 117 ? -1.5 -20.125 -1.39 1 85.81 117 CYS B C 1
ATOM 2276 O O . CYS B 1 117 ? -0.965 -20.609 -2.389 1 85.81 117 CYS B O 1
ATOM 2278 N N . SER B 1 118 ? -0.971 -19.141 -0.662 1 89.5 118 SER B N 1
ATOM 2279 C CA . SER B 1 118 ? 0.182 -18.422 -1.188 1 89.5 118 SER B CA 1
ATOM 2280 C C . SER B 1 118 ? 1.486 -18.969 -0.621 1 89.5 118 SER B C 1
ATOM 2282 O O . SER B 1 118 ? 2.57 -18.5 -0.967 1 89.5 118 SER B O 1
ATOM 2284 N N . GLU B 1 119 ? 1.409 -20 0.203 1 91.81 119 GLU B N 1
ATOM 2285 C CA . GLU B 1 119 ? 2.59 -20.547 0.859 1 91.81 119 GLU B CA 1
ATOM 2286 C C . GLU B 1 119 ? 3.592 -21.078 -0.163 1 91.81 119 GLU B C 1
ATOM 2288 O O . GLU B 1 119 ? 4.797 -20.859 -0.032 1 91.81 119 GLU B O 1
ATOM 2293 N N . PRO B 1 120 ? 3.121 -21.781 -1.201 1 93.94 120 PRO B N 1
ATOM 2294 C CA . PRO B 1 120 ? 4.082 -22.234 -2.207 1 93.94 120 PRO B CA 1
ATOM 2295 C C . PRO B 1 120 ? 4.816 -21.078 -2.887 1 93.94 120 PRO B C 1
ATOM 2297 O O . PRO B 1 120 ? 5.988 -21.219 -3.248 1 93.94 120 PRO B O 1
ATOM 2300 N N . LEU B 1 121 ? 4.145 -19.984 -3.037 1 94.69 121 LEU B N 1
ATOM 2301 C CA . LEU B 1 121 ? 4.785 -18.812 -3.617 1 94.69 121 LEU B CA 1
ATOM 2302 C C . LEU B 1 121 ? 5.863 -18.266 -2.686 1 94.69 121 LEU B C 1
ATOM 2304 O O . LEU B 1 121 ? 6.93 -17.844 -3.143 1 94.69 121 LEU B O 1
ATOM 2308 N N . ARG B 1 122 ? 5.547 -18.297 -1.43 1 94.19 122 ARG B N 1
ATOM 2309 C CA . ARG B 1 122 ? 6.539 -17.859 -0.456 1 94.19 122 ARG B CA 1
ATOM 2310 C C . ARG B 1 122 ? 7.785 -18.734 -0.507 1 94.19 122 ARG B C 1
ATOM 2312 O O . ARG B 1 122 ? 8.906 -18.234 -0.48 1 94.19 122 ARG B O 1
ATOM 2319 N N . ALA B 1 123 ? 7.574 -20 -0.613 1 96.12 123 ALA B N 1
ATOM 2320 C CA . ALA B 1 123 ? 8.688 -20.938 -0.705 1 96.12 123 ALA B CA 1
ATOM 2321 C C . ALA B 1 123 ? 9.508 -20.688 -1.968 1 96.12 123 ALA B C 1
ATOM 2323 O O . ALA B 1 123 ? 10.742 -20.734 -1.932 1 96.12 123 ALA B O 1
ATOM 2324 N N . ALA B 1 124 ? 8.852 -20.469 -3.023 1 96.88 124 ALA B N 1
ATOM 2325 C CA . ALA B 1 124 ? 9.539 -20.156 -4.273 1 96.88 124 ALA B CA 1
ATOM 2326 C C . ALA B 1 124 ? 10.359 -18.875 -4.137 1 96.88 124 ALA B C 1
ATOM 2328 O O . ALA B 1 124 ? 11.492 -18.812 -4.605 1 96.88 124 ALA B O 1
ATOM 2329 N N . GLY B 1 125 ? 9.789 -17.891 -3.512 1 97.5 125 GLY B N 1
ATOM 2330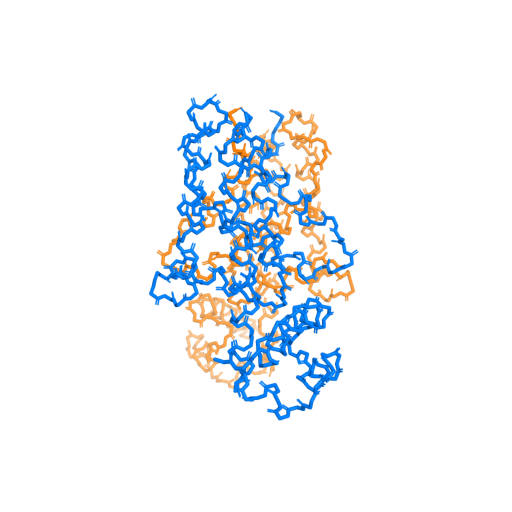 C CA . GLY B 1 125 ? 10.5 -16.656 -3.256 1 97.5 125 GLY B CA 1
ATOM 2331 C C . GLY B 1 125 ? 11.742 -16.844 -2.4 1 97.5 125 GLY B C 1
ATOM 2332 O O . GLY B 1 125 ? 12.781 -16.234 -2.66 1 97.5 125 GLY B O 1
ATOM 2333 N N . GLU B 1 126 ? 11.602 -17.656 -1.402 1 97 126 GLU B N 1
ATOM 2334 C CA . GLU B 1 126 ? 12.742 -17.953 -0.535 1 97 126 GLU B CA 1
ATOM 2335 C C . GLU B 1 126 ? 13.883 -18.594 -1.319 1 97 126 GLU B C 1
ATOM 2337 O O . GLU B 1 126 ? 15.055 -18.281 -1.09 1 97 126 GLU B O 1
ATOM 2342 N N . ARG B 1 127 ? 13.523 -19.438 -2.178 1 97.38 127 ARG B N 1
ATOM 2343 C CA . ARG B 1 127 ? 14.531 -20.062 -3.016 1 97.38 127 ARG B CA 1
ATOM 2344 C C . ARG B 1 127 ? 15.234 -19.031 -3.896 1 97.38 127 ARG B C 1
ATOM 2346 O O . ARG B 1 127 ? 16.469 -19.016 -3.982 1 97.38 127 ARG B O 1
ATOM 2353 N N . LEU B 1 128 ? 14.508 -18.219 -4.543 1 97.69 128 LEU B N 1
ATOM 2354 C CA . LEU B 1 128 ? 15.062 -17.188 -5.426 1 97.69 128 LEU B CA 1
ATOM 2355 C C . LEU B 1 128 ? 15.938 -16.219 -4.641 1 97.69 128 LEU B C 1
ATOM 2357 O O . LEU B 1 128 ? 17.047 -15.891 -5.066 1 97.69 128 LEU B O 1
ATOM 2361 N N . LEU B 1 129 ? 15.43 -15.742 -3.525 1 97.25 129 LEU B N 1
ATOM 2362 C CA . LEU B 1 129 ? 16.188 -14.828 -2.674 1 97.25 129 LEU B CA 1
ATOM 2363 C C . LEU B 1 129 ? 17.469 -15.492 -2.172 1 97.25 129 LEU B C 1
ATOM 2365 O O . LEU B 1 129 ? 18.531 -14.859 -2.129 1 97.25 129 LEU B O 1
ATOM 2369 N N . GLY B 1 130 ? 17.328 -16.75 -1.779 1 96.5 130 GLY B N 1
ATOM 2370 C CA . GLY B 1 130 ? 18.484 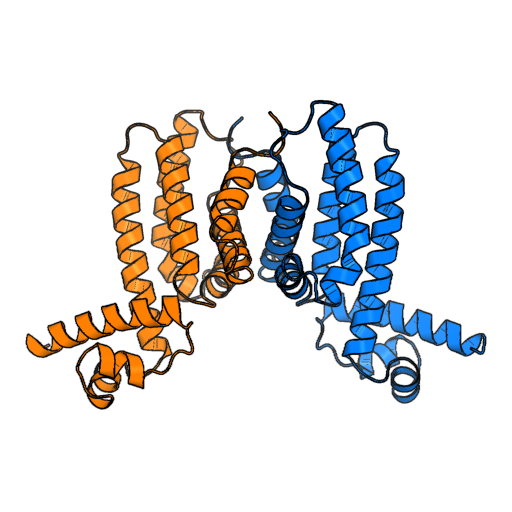-17.5 -1.323 1 96.5 130 GLY B CA 1
ATOM 2371 C C . GLY B 1 130 ? 19.609 -17.578 -2.355 1 96.5 130 GLY B C 1
ATOM 2372 O O . GLY B 1 130 ? 20.781 -17.375 -2.027 1 96.5 130 GLY B O 1
ATOM 2373 N N . ARG B 1 131 ? 19.266 -17.812 -3.557 1 96.38 131 ARG B N 1
ATOM 2374 C CA . ARG B 1 131 ? 20.25 -17.875 -4.633 1 96.38 131 ARG B CA 1
ATOM 2375 C C . ARG B 1 131 ? 20.906 -16.516 -4.84 1 96.38 131 ARG B C 1
ATOM 2377 O O . ARG B 1 131 ? 22.125 -16.438 -5.055 1 96.38 131 ARG B O 1
ATOM 2384 N N . ALA B 1 132 ? 20.109 -15.5 -4.809 1 95.94 132 ALA B N 1
ATOM 2385 C CA . ALA B 1 132 ? 20.641 -14.156 -4.977 1 95.94 132 ALA B CA 1
ATOM 2386 C C . ALA B 1 132 ? 21.578 -13.797 -3.826 1 95.94 132 ALA B C 1
ATOM 2388 O O . ALA B 1 132 ? 22.625 -13.156 -4.039 1 95.94 132 ALA B O 1
ATOM 2389 N N . ARG B 1 133 ? 21.234 -14.18 -2.645 1 95.25 133 ARG B N 1
ATOM 2390 C CA . ARG B 1 133 ? 22.078 -13.953 -1.474 1 95.25 133 ARG B CA 1
ATOM 2391 C C . ARG B 1 133 ? 23.391 -14.711 -1.585 1 95.25 133 ARG B C 1
ATOM 2393 O O . ARG B 1 133 ? 24.469 -14.164 -1.295 1 95.25 133 ARG B O 1
ATOM 2400 N N . GLU B 1 134 ? 23.266 -15.906 -1.994 1 94.81 134 GLU B N 1
ATOM 2401 C CA . GLU B 1 134 ? 24.453 -16.75 -2.156 1 94.81 134 GLU B CA 1
ATOM 2402 C C . GLU B 1 134 ? 25.391 -16.156 -3.205 1 94.81 134 GLU B C 1
ATOM 2404 O O . GLU B 1 134 ? 26.625 -16.297 -3.092 1 94.81 134 GLU B O 1
ATOM 2409 N N . ALA B 1 135 ? 24.844 -15.555 -4.148 1 94.19 135 ALA B N 1
ATOM 2410 C CA . ALA B 1 135 ? 25.641 -14.922 -5.199 1 94.19 135 ALA B CA 1
ATOM 2411 C C . ALA B 1 135 ? 26.219 -13.594 -4.73 1 94.19 135 ALA B C 1
ATOM 2413 O O . ALA B 1 135 ? 26.938 -12.922 -5.484 1 94.19 135 ALA B O 1
ATOM 2414 N N . GLY B 1 136 ? 25.875 -13.125 -3.57 1 93 136 GLY B N 1
ATOM 2415 C CA . GLY B 1 136 ? 26.391 -11.898 -2.99 1 93 136 GLY B CA 1
ATOM 2416 C C . GLY B 1 136 ? 25.75 -10.641 -3.564 1 93 136 GLY B C 1
ATOM 2417 O O . GLY B 1 136 ? 26.328 -9.555 -3.484 1 93 136 GLY B O 1
ATOM 2418 N N . GLN B 1 137 ? 24.562 -10.812 -4.031 1 92.81 137 GLN B N 1
ATOM 2419 C CA . GLN B 1 137 ? 23.953 -9.719 -4.781 1 92.81 137 GLN B CA 1
ATOM 2420 C C . GLN B 1 137 ? 22.859 -9.039 -3.975 1 92.81 137 GLN B C 1
ATOM 2422 O O . GLN B 1 137 ? 22.391 -7.957 -4.34 1 92.81 137 GLN B O 1
ATOM 2427 N N . VAL B 1 138 ? 22.438 -9.688 -2.914 1 94.44 138 VAL B N 1
ATOM 2428 C CA . VAL B 1 138 ? 21.359 -9.148 -2.082 1 94.44 138 VAL B CA 1
ATOM 2429 C C . VAL B 1 138 ? 21.797 -9.141 -0.619 1 94.44 138 VAL B C 1
ATOM 2431 O O . VAL B 1 138 ? 22.469 -10.07 -0.158 1 94.44 138 VAL B O 1
ATOM 2434 N N . ARG B 1 139 ? 21.406 -8.062 0.058 1 93.69 139 ARG B N 1
ATOM 2435 C CA . ARG B 1 139 ? 21.734 -7.918 1.473 1 93.69 139 ARG B CA 1
ATOM 2436 C C . ARG B 1 139 ? 21.156 -9.078 2.285 1 93.69 139 ARG B C 1
ATOM 2438 O O . ARG B 1 139 ? 20.078 -9.586 1.982 1 93.69 139 ARG B O 1
ATOM 2445 N N . ALA B 1 140 ? 21.75 -9.414 3.402 1 91.31 140 ALA B N 1
ATOM 2446 C CA . ALA B 1 140 ? 21.406 -10.57 4.227 1 91.31 140 ALA B CA 1
ATOM 2447 C C . ALA B 1 140 ? 20.141 -10.32 5.035 1 91.31 140 ALA B C 1
ATOM 2449 O O . ALA B 1 140 ? 19.469 -11.258 5.457 1 91.31 140 ALA B O 1
ATOM 2450 N N . ASP B 1 141 ? 19.766 -9.094 5.223 1 92 141 ASP B N 1
ATOM 2451 C CA . ASP B 1 141 ? 18.672 -8.773 6.133 1 92 141 ASP B CA 1
ATOM 2452 C C . ASP B 1 141 ? 17.359 -8.609 5.371 1 92 141 ASP B C 1
ATOM 2454 O O . ASP B 1 141 ? 16.328 -8.266 5.961 1 92 141 ASP B O 1
ATOM 2458 N N . VAL B 1 142 ? 17.438 -8.938 4.094 1 93.62 142 VAL B N 1
ATOM 2459 C CA . VAL B 1 142 ? 16.219 -8.836 3.285 1 93.62 142 VAL B CA 1
ATOM 2460 C C . VAL B 1 142 ? 15.344 -10.062 3.51 1 93.62 142 VAL B C 1
ATOM 2462 O O . VAL B 1 142 ? 15.82 -11.195 3.457 1 93.62 142 VAL B O 1
ATOM 2465 N N . SER B 1 143 ? 14.102 -9.812 3.793 1 94.19 143 SER B N 1
ATOM 2466 C CA . SER B 1 143 ? 13.125 -10.875 4.012 1 94.19 143 SER B CA 1
ATOM 2467 C C . SER B 1 143 ? 12.18 -11.008 2.824 1 94.19 143 SER B C 1
ATOM 2469 O O . SER B 1 143 ? 11.711 -10 2.283 1 94.19 143 SER B O 1
ATOM 2471 N N . ILE B 1 144 ? 11.891 -12.305 2.488 1 94.88 144 ILE B N 1
ATOM 2472 C CA . ILE B 1 144 ? 10.961 -12.531 1.392 1 94.88 144 ILE B CA 1
ATOM 2473 C C . ILE B 1 144 ? 9.562 -12.062 1.797 1 94.88 144 ILE B C 1
ATOM 2475 O O . ILE B 1 144 ? 8.812 -11.547 0.968 1 94.88 144 ILE B O 1
ATOM 2479 N N . GLY B 1 145 ? 9.195 -12.203 3.066 1 93.44 145 GLY B N 1
ATOM 2480 C CA . GLY B 1 145 ? 7.93 -11.703 3.564 1 93.44 145 GLY B CA 1
ATOM 2481 C C . GLY B 1 145 ? 7.77 -10.203 3.385 1 93.44 145 GLY B C 1
ATOM 2482 O O . GLY B 1 145 ? 6.719 -9.734 2.945 1 93.44 145 GLY B O 1
ATOM 2483 N N . ASP B 1 146 ? 8.844 -9.492 3.682 1 94.62 146 ASP B N 1
ATOM 2484 C CA . ASP B 1 146 ? 8.812 -8.039 3.523 1 94.62 146 ASP B CA 1
ATOM 2485 C C . ASP B 1 146 ? 8.711 -7.652 2.051 1 94.62 146 ASP B C 1
ATOM 2487 O O . ASP B 1 146 ? 7.977 -6.727 1.696 1 94.62 146 ASP B O 1
ATOM 2491 N N . LEU B 1 147 ? 9.43 -8.375 1.204 1 96 147 LEU B N 1
ATOM 2492 C CA . LEU B 1 147 ? 9.359 -8.102 -0.227 1 96 147 LEU B CA 1
ATOM 2493 C C . LEU B 1 147 ? 7.961 -8.367 -0.766 1 96 147 LEU B C 1
ATOM 2495 O O . LEU B 1 147 ? 7.43 -7.566 -1.542 1 96 147 LEU B O 1
ATOM 2499 N N . MET B 1 148 ? 7.375 -9.43 -0.357 1 95.44 148 MET B N 1
ATOM 2500 C CA . MET B 1 148 ? 6.031 -9.766 -0.812 1 95.44 148 MET B CA 1
ATOM 2501 C C . MET B 1 148 ? 5.016 -8.742 -0.316 1 95.44 148 MET B C 1
ATOM 2503 O O . MET B 1 148 ? 4.121 -8.336 -1.06 1 95.44 148 MET B O 1
ATOM 2507 N N . GLN B 1 149 ? 5.16 -8.312 0.906 1 94.75 149 GLN B N 1
ATOM 2508 C CA . GLN B 1 149 ? 4.277 -7.277 1.433 1 94.75 149 GLN B CA 1
ATOM 2509 C C . GLN B 1 149 ? 4.402 -5.984 0.633 1 94.75 149 GLN B C 1
ATOM 2511 O O . GLN B 1 149 ? 3.398 -5.355 0.295 1 94.75 149 GLN B O 1
ATOM 2516 N N . LEU B 1 150 ? 5.594 -5.633 0.316 1 95.88 150 LEU B N 1
ATOM 2517 C CA . LEU B 1 150 ? 5.828 -4.422 -0.461 1 95.88 150 LEU B CA 1
ATOM 2518 C C . LEU B 1 150 ? 5.223 -4.543 -1.855 1 95.88 150 LEU B C 1
ATOM 2520 O O . LEU B 1 150 ? 4.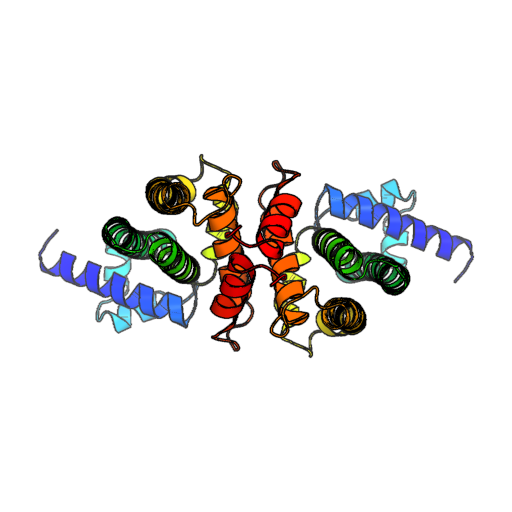652 -3.582 -2.375 1 95.88 150 LEU B O 1
ATOM 2524 N N . THR B 1 151 ? 5.375 -5.699 -2.467 1 96.94 151 THR B N 1
ATOM 2525 C CA . THR B 1 151 ? 4.809 -5.883 -3.799 1 96.94 151 THR B CA 1
ATOM 2526 C C . THR B 1 151 ? 3.287 -5.77 -3.762 1 96.94 151 THR B C 1
ATOM 2528 O O . THR B 1 151 ? 2.678 -5.215 -4.68 1 96.94 151 THR B O 1
ATOM 2531 N N . ASN B 1 152 ? 2.656 -6.301 -2.713 1 95.69 152 ASN B N 1
ATOM 2532 C CA . ASN B 1 152 ? 1.217 -6.121 -2.551 1 95.69 152 ASN B CA 1
ATOM 2533 C C . ASN B 1 152 ? 0.854 -4.648 -2.385 1 95.69 152 ASN B C 1
ATOM 2535 O O . ASN B 1 152 ? -0.11 -4.168 -2.986 1 95.69 152 ASN B O 1
ATOM 2539 N N . ALA B 1 153 ? 1.612 -4.016 -1.601 1 95.88 153 ALA B N 1
ATOM 2540 C CA . ALA B 1 153 ? 1.387 -2.592 -1.366 1 95.88 153 ALA B CA 1
ATOM 2541 C C . ALA B 1 153 ? 1.538 -1.792 -2.658 1 95.88 153 ALA B C 1
ATOM 2543 O O . ALA B 1 153 ? 0.732 -0.904 -2.943 1 95.88 153 ALA B O 1
ATOM 2544 N N . ILE B 1 154 ? 2.49 -2.088 -3.426 1 97.06 154 ILE B N 1
ATOM 2545 C CA . ILE B 1 154 ? 2.75 -1.429 -4.703 1 97.06 154 ILE B CA 1
ATOM 2546 C C . ILE B 1 154 ? 1.604 -1.713 -5.672 1 97.06 154 ILE B C 1
ATOM 2548 O O . ILE B 1 154 ? 1.122 -0.808 -6.355 1 97.06 154 ILE B O 1
ATOM 2552 N N . ALA B 1 155 ? 1.192 -2.938 -5.711 1 96.12 155 ALA B N 1
ATOM 2553 C CA . ALA B 1 155 ? 0.066 -3.293 -6.57 1 96.12 155 ALA B CA 1
ATOM 2554 C C . ALA B 1 155 ? -1.188 -2.516 -6.18 1 96.12 155 ALA B C 1
ATOM 2556 O O . ALA B 1 155 ? -1.94 -2.064 -7.047 1 96.12 155 ALA B O 1
ATOM 2557 N N . LEU B 1 156 ? -1.355 -2.404 -4.945 1 93 156 LEU B N 1
ATOM 2558 C CA . LEU B 1 156 ? -2.514 -1.659 -4.465 1 93 156 LEU B CA 1
ATOM 2559 C C . LEU B 1 156 ? -2.418 -0.19 -4.859 1 93 156 LEU B C 1
ATOM 2561 O O . LEU B 1 156 ? -3.408 0.409 -5.281 1 93 156 LEU B O 1
ATOM 2565 N N . ALA B 1 157 ? -1.276 0.395 -4.715 1 93.88 157 ALA B N 1
ATOM 2566 C CA . ALA B 1 157 ? -1.065 1.772 -5.152 1 93.88 157 ALA B CA 1
ATOM 2567 C C . ALA B 1 157 ? -1.39 1.935 -6.637 1 93.88 157 ALA B C 1
ATOM 2569 O O . ALA B 1 157 ? -2.07 2.885 -7.027 1 93.88 157 ALA B O 1
ATOM 2570 N N . ALA B 1 158 ? 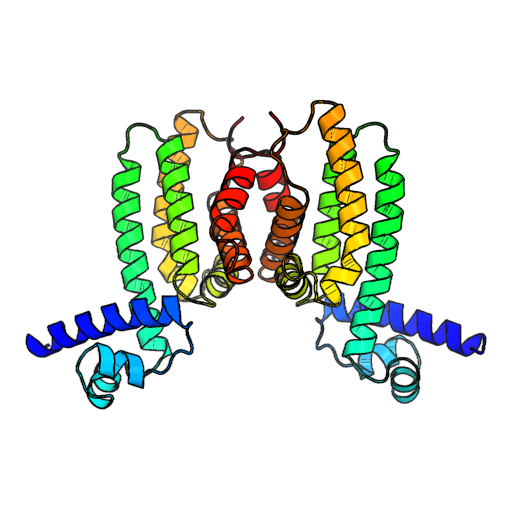-0.926 1.039 -7.406 1 93.69 158 ALA B N 1
ATOM 2571 C CA . ALA B 1 158 ? -1.157 1.089 -8.852 1 93.69 158 ALA B CA 1
ATOM 2572 C C . ALA B 1 158 ? -2.643 0.956 -9.172 1 93.69 158 ALA B C 1
ATOM 2574 O O . ALA B 1 158 ? -3.141 1.585 -10.109 1 93.69 158 ALA B O 1
ATOM 2575 N N . GLU B 1 159 ? -3.295 0.154 -8.406 1 89.75 159 GLU B N 1
ATOM 2576 C CA . GLU B 1 159 ? -4.734 -0.012 -8.57 1 89.75 159 GLU B CA 1
ATOM 2577 C C . GLU B 1 159 ? -5.469 1.313 -8.391 1 89.75 159 GLU B C 1
ATOM 2579 O O . GLU B 1 159 ? -6.496 1.553 -9.023 1 89.75 159 GLU B O 1
ATOM 2584 N N . GLN B 1 160 ? -4.973 2.121 -7.527 1 86.44 160 GLN B N 1
ATOM 2585 C CA . GLN B 1 160 ? -5.625 3.385 -7.199 1 86.44 160 GLN B CA 1
ATOM 2586 C C . GLN B 1 160 ? -5.312 4.453 -8.242 1 86.44 160 GLN B C 1
ATOM 2588 O O . GLN B 1 160 ? -5.914 5.531 -8.234 1 86.44 160 GLN B O 1
ATOM 2593 N N . CYS B 1 161 ? -4.352 4.188 -9.078 1 88.12 161 CYS B N 1
ATOM 2594 C CA . CYS B 1 161 ? -3.93 5.133 -10.109 1 88.12 161 CYS B CA 1
ATOM 2595 C C . CYS B 1 161 ? -3.9 4.469 -11.477 1 88.12 161 CYS B C 1
ATOM 2597 O O . CYS B 1 161 ? -2.848 4.395 -12.117 1 88.12 161 CYS B O 1
ATOM 2599 N N . PRO B 1 162 ? -5.07 4.09 -12.016 1 84.56 162 PRO B N 1
ATOM 2600 C CA . PRO B 1 162 ? -5.102 3.334 -13.266 1 84.56 162 PRO B CA 1
ATOM 2601 C C . PRO B 1 162 ? -4.578 4.137 -14.453 1 84.56 162 PRO B C 1
ATOM 2603 O O . PRO B 1 162 ? -4.184 3.561 -15.477 1 84.56 162 PRO B O 1
ATOM 2606 N N . GLU B 1 163 ? -4.535 5.418 -14.312 1 87.19 163 GLU B N 1
ATOM 2607 C CA . GLU B 1 163 ? -4.082 6.285 -15.398 1 87.19 163 GLU B CA 1
ATOM 2608 C C . GLU B 1 163 ? -2.564 6.234 -15.555 1 87.19 163 GLU B C 1
ATOM 2610 O O . GLU B 1 163 ? -2.025 6.629 -16.594 1 87.19 163 GLU B O 1
ATOM 2615 N N . ASP B 1 164 ? -1.905 5.844 -14.547 1 91.62 164 ASP B N 1
ATOM 2616 C CA . ASP B 1 164 ? -0.451 5.723 -14.594 1 91.62 164 ASP B CA 1
ATOM 2617 C C . ASP B 1 164 ? -0.024 4.258 -14.688 1 91.62 164 ASP B C 1
ATOM 2619 O O . ASP B 1 164 ? 0.28 3.629 -13.672 1 91.62 164 ASP B O 1
ATOM 2623 N N . GLU B 1 165 ? 0.177 3.74 -15.828 1 92.12 165 GLU B N 1
ATOM 2624 C CA . GLU B 1 165 ? 0.439 2.326 -16.094 1 92.12 165 GLU B CA 1
ATOM 2625 C C . GLU B 1 165 ? 1.854 1.941 -15.664 1 92.12 165 GLU B C 1
ATOM 2627 O O . GLU B 1 165 ? 2.16 0.758 -15.508 1 92.12 165 GLU B O 1
ATOM 2632 N N . GLU B 1 166 ? 2.686 2.945 -15.461 1 94.69 166 GLU B N 1
ATOM 2633 C CA . GLU B 1 166 ? 4.082 2.664 -15.148 1 94.69 166 GLU B CA 1
ATOM 2634 C C . GLU B 1 166 ? 4.352 2.789 -13.648 1 94.69 166 GLU B C 1
ATOM 2636 O O . GLU B 1 166 ? 5.473 2.557 -13.195 1 94.69 166 GLU B O 1
ATOM 2641 N N . LEU B 1 167 ? 3.355 3.113 -12.914 1 94.44 167 LEU B N 1
ATOM 2642 C CA . LEU B 1 167 ? 3.555 3.414 -11.5 1 94.44 167 LEU B CA 1
ATOM 2643 C C . LEU B 1 167 ? 4.141 2.211 -10.766 1 94.44 167 LEU B C 1
ATOM 2645 O O . LEU B 1 167 ? 5.129 2.344 -10.039 1 94.44 167 LEU B O 1
ATOM 2649 N N . ALA B 1 168 ? 3.525 1.056 -10.977 1 96.62 168 ALA B N 1
ATOM 2650 C CA . ALA B 1 168 ? 3.982 -0.139 -10.273 1 96.62 168 ALA B CA 1
ATOM 2651 C C . ALA B 1 168 ? 5.457 -0.417 -10.562 1 96.62 168 ALA B C 1
ATOM 2653 O O . ALA B 1 168 ? 6.23 -0.703 -9.648 1 96.62 168 ALA B O 1
ATOM 2654 N N . ASP B 1 169 ? 5.832 -0.289 -11.812 1 96.5 169 ASP B N 1
ATOM 2655 C CA . ASP B 1 169 ? 7.215 -0.534 -12.211 1 96.5 169 ASP B CA 1
ATOM 2656 C C . ASP B 1 169 ? 8.156 0.476 -11.57 1 96.5 169 ASP B C 1
ATOM 2658 O O . ASP B 1 169 ? 9.234 0.109 -11.078 1 96.5 169 ASP B O 1
ATOM 2662 N N . ARG B 1 170 ? 7.738 1.703 -11.586 1 95.56 170 ARG B N 1
ATOM 2663 C CA . ARG B 1 170 ? 8.562 2.756 -11 1 95.56 170 ARG B CA 1
ATOM 2664 C C . ARG B 1 170 ? 8.734 2.551 -9.5 1 95.56 170 ARG B C 1
ATOM 2666 O O . ARG B 1 170 ? 9.852 2.662 -8.977 1 95.56 170 ARG B O 1
ATOM 2673 N N . LEU B 1 171 ? 7.691 2.232 -8.789 1 96.69 171 LEU B N 1
ATOM 2674 C CA . LEU B 1 171 ? 7.758 2.025 -7.348 1 96.69 171 LEU B CA 1
ATOM 2675 C C . LEU B 1 171 ? 8.594 0.797 -7.012 1 96.69 171 LEU B C 1
ATOM 2677 O O . LEU B 1 171 ? 9.367 0.813 -6.051 1 96.69 171 LEU B O 1
ATOM 2681 N N . LEU B 1 172 ? 8.406 -0.228 -7.777 1 97.5 172 LEU B N 1
ATOM 2682 C CA . LEU B 1 172 ? 9.211 -1.423 -7.543 1 97.5 172 LEU B CA 1
ATOM 2683 C C . LEU B 1 172 ? 10.695 -1.136 -7.773 1 97.5 172 LEU B C 1
ATOM 2685 O O . LEU B 1 172 ? 11.539 -1.547 -6.977 1 97.5 172 LEU B O 1
ATOM 2689 N N . ALA B 1 173 ? 11.023 -0.435 -8.82 1 95.5 173 ALA B N 1
ATOM 2690 C CA . ALA B 1 173 ? 12.406 -0.07 -9.102 1 95.5 173 ALA B CA 1
ATOM 2691 C C . ALA B 1 173 ? 13 0.758 -7.965 1 95.5 173 ALA B C 1
ATOM 2693 O O . ALA B 1 173 ? 14.133 0.521 -7.539 1 95.5 173 ALA B O 1
ATOM 2694 N N . LEU B 1 174 ? 12.242 1.683 -7.543 1 94.62 174 LEU B N 1
ATOM 2695 C CA . LEU B 1 174 ? 12.672 2.516 -6.426 1 94.62 174 LEU B CA 1
ATOM 2696 C C . LEU B 1 174 ? 12.945 1.665 -5.188 1 94.62 174 LEU B C 1
ATOM 2698 O O . LEU B 1 174 ? 13.969 1.844 -4.52 1 94.62 174 LEU B O 1
ATOM 2702 N N . THR B 1 175 ? 12.094 0.735 -4.895 1 95.19 175 THR B N 1
ATOM 2703 C CA . THR B 1 175 ? 12.211 -0.142 -3.734 1 95.19 175 THR B CA 1
ATOM 2704 C C . THR B 1 175 ? 13.453 -1.023 -3.84 1 95.19 175 THR B C 1
ATOM 2706 O O . THR B 1 175 ? 14.172 -1.208 -2.859 1 95.19 175 THR B O 1
ATOM 2709 N N . LEU B 1 176 ? 13.758 -1.507 -5.012 1 94.25 176 LEU B N 1
ATOM 2710 C CA . LEU B 1 176 ? 14.852 -2.463 -5.191 1 94.25 176 LEU B CA 1
ATOM 2711 C C . LEU B 1 176 ? 16.188 -1.747 -5.262 1 94.25 176 LEU B C 1
ATOM 2713 O O . LEU B 1 176 ? 17.203 -2.262 -4.777 1 94.25 176 LEU B O 1
ATOM 2717 N N . ARG B 1 177 ? 16.266 -0.549 -5.801 1 93.25 177 ARG B N 1
ATOM 2718 C CA . ARG B 1 177 ? 17.5 0.192 -5.984 1 93.25 177 ARG B CA 1
ATOM 2719 C C . ARG B 1 177 ? 17.812 1.063 -4.77 1 93.25 177 ARG B C 1
ATOM 2721 O O . ARG B 1 177 ? 18.969 1.338 -4.469 1 93.25 177 ARG B O 1
ATOM 2728 N N . GLY B 1 178 ? 16.781 1.442 -4.043 1 92.88 178 GLY B N 1
ATOM 2729 C CA . GLY B 1 178 ? 16.953 2.406 -2.969 1 92.88 178 GLY B CA 1
ATOM 2730 C C . GLY B 1 178 ? 17.062 3.838 -3.463 1 92.88 178 GLY B C 1
ATOM 2731 O O . GLY B 1 178 ? 16.844 4.109 -4.648 1 92.88 178 GLY B O 1
ATOM 2732 N N . ILE B 1 179 ? 17.375 4.762 -2.533 1 89.88 179 ILE B N 1
ATOM 2733 C CA . ILE B 1 179 ? 17.359 6.168 -2.912 1 89.88 179 ILE B CA 1
ATOM 2734 C C . ILE B 1 179 ? 18.797 6.66 -3.119 1 89.88 179 ILE B C 1
ATOM 2736 O O . ILE B 1 179 ? 19.016 7.73 -3.691 1 89.88 179 ILE B O 1
ATOM 2740 N N . LYS B 1 180 ? 19.719 5.844 -2.588 1 88.62 180 LYS B N 1
ATOM 2741 C CA . LYS B 1 180 ? 21.109 6.285 -2.691 1 88.62 180 LYS B CA 1
ATOM 2742 C C . LYS B 1 180 ? 21.812 5.633 -3.877 1 88.62 180 LYS B C 1
ATOM 2744 O O . LYS B 1 180 ? 21.422 4.547 -4.312 1 88.62 180 LYS B O 1
ATOM 2749 N N . ASP B 1 181 ? 22.828 6.211 -4.469 1 72.06 181 ASP B N 1
ATOM 2750 C CA . ASP B 1 181 ? 23.625 5.68 -5.566 1 72.06 181 ASP B CA 1
ATOM 2751 C C . ASP B 1 181 ? 24.469 4.488 -5.109 1 72.06 181 ASP B C 1
ATOM 2753 O O . ASP B 1 181 ? 24.969 4.473 -3.979 1 72.06 181 ASP B O 1
#